Protein AF-N1VRU9-F1 (afdb_monomer)

Solvent-accessible surface area (backbone atoms only — not comparable to full-atom values): 10628 Å² total; per-residue (Å²): 112,70,68,60,57,43,64,68,31,94,62,59,38,79,31,54,48,95,70,53,71,38,80,94,33,39,57,44,66,45,87,88,56,64,71,90,43,45,52,33,35,34,48,38,56,52,45,64,70,66,72,52,98,74,62,72,60,49,32,46,35,39,36,43,36,59,20,72,90,73,67,32,34,38,30,39,35,35,34,62,44,75,39,85,49,60,89,74,66,53,52,69,56,59,55,43,10,54,47,38,40,48,62,39,47,38,61,52,80,38,22,84,67,66,62,32,85,91,55,55,69,44,80,77,43,42,31,45,30,35,49,45,79,51,45,60,83,73,73,42,44,75,88,68,62,53,72,78,79,34,60,96,39,74,60,39,61,47,49,68,44,80,56,48,73,56,98,87,44,75,45,60,54,44,81,38,39,62,60,45,68,45,78,83,103

Foldseek 3Di:
DLVVCQCPPPQNVVFWDPWFDDPNFTEAAPPPDDPSQKIKGQVQVSQVVVPDPDGQAAAGIWMWGQDPVVRAIEIATEHEDAAQAQVPCPLCSLVSRVVCCAVPVQCPVPVVRNVPPVHHYYYPADEYEYCNPPVVVVVDFQVNDDPVVCPPHVVVVNQPDFFDDDPRDTHTYYYHYGHHYDHGD

Sequence (185 aa):
MLLNKISTHPILSKHIVSHCEENQIQVEVDKNFPRDKYLILKVDSYYNSLHLALTPPSPDCLYIIYCEKGNYFSLYCYELKNIKDKQYLKIENIYGKFKTLIDDFLKTAFSSIFLDKNEDIRISTIAFVSDPYELAKMGVNNTTLTNTHTKGTLIETLLLKKPLNFRGTYISLEYKLPDPVISPC

Radius of gyration: 16.19 Å; Cα contacts (8 Å, |Δi|>4): 330; chains: 1; bounding box: 42×33×44 Å

Secondary structure (DSSP, 8-state):
-HHHHHHH-TTGGGGEES-EEETTEEEEE-TTS-GGGEEEEEHHHHHHHT--SSPPP--SEEEEEEEGGGTEEEEEEEEE---SSGGG--HHHHHHHHHIIIIIIIIIITHHHHT-TTS-EEEEEEEEE--TT-GGGGT--TTT--HHHHTTSHHHHHHTSPPEEETTEEE--EEE-SS-EE---

Mean predicted aligned error: 3.28 Å

Organism: NCBI:txid1257025

pLDDT: mean 94.57, std 4.47, range [71.88, 98.56]

Nearest PDB structures (foldseek):
  8vx9-assembly1_A  TM=3.587E-01  e=5.802E-02  Escherichia coli
  5ms7-assembly1_A-2  TM=5.114E-01  e=7.195E-01  Legionella pneumophila subsp. pneumophila ATCC 33215
  8a4c-assembly2_C  TM=4.950E-01  e=1.531E+00  Homo sapiens
  6q99-assembly1_A  TM=2.696E-01  e=1.118E+00  Orthohantavirus andesense
  6vs4-assembly1_A  TM=2.904E-01  e=3.697E+00  Encephalitozoon cuniculi GB-M1

Structure (mmCIF, N/CA/C/O backbone):
data_AF-N1VRU9-F1
#
_entry.id   AF-N1VRU9-F1
#
loop_
_atom_site.group_PDB
_atom_site.id
_atom_site.type_symbol
_atom_site.label_atom_id
_atom_site.label_alt_id
_atom_site.label_comp_id
_atom_site.label_asym_id
_atom_site.label_entity_id
_atom_site.label_seq_id
_atom_site.pdbx_PDB_ins_code
_atom_site.Cartn_x
_atom_site.Cartn_y
_atom_site.Cartn_z
_atom_site.occupancy
_atom_site.B_iso_or_equiv
_atom_site.auth_seq_id
_atom_site.auth_comp_id
_atom_site.auth_asym_id
_atom_site.auth_atom_id
_atom_site.pdbx_PDB_model_num
ATOM 1 N N . MET A 1 1 ? -9.011 -3.635 19.559 1.00 84.75 1 MET A N 1
ATOM 2 C CA . MET A 1 1 ? -8.024 -4.277 18.679 1.00 84.75 1 MET A CA 1
ATOM 3 C C . MET A 1 1 ? -8.469 -4.101 17.241 1.00 84.75 1 MET A C 1
ATOM 5 O O . MET A 1 1 ? -9.546 -4.577 16.878 1.00 84.75 1 MET A O 1
ATOM 9 N N . LEU A 1 2 ? -7.666 -3.381 16.458 1.00 95.19 2 LEU A N 1
ATOM 10 C CA . LEU A 1 2 ? -7.980 -2.934 15.099 1.00 95.19 2 LEU A CA 1
ATOM 11 C C . LEU A 1 2 ? -8.522 -4.033 14.174 1.00 95.19 2 LEU A C 1
ATOM 13 O O . LEU A 1 2 ? -9.544 -3.825 13.527 1.00 95.19 2 LEU A O 1
ATOM 17 N N . LEU A 1 3 ? -7.894 -5.214 14.147 1.00 97.00 3 LEU A N 1
ATOM 18 C CA . LEU A 1 3 ? -8.330 -6.308 13.269 1.00 97.00 3 LEU A CA 1
ATOM 19 C C . LEU A 1 3 ? -9.785 -6.715 13.540 1.00 97.00 3 LEU A C 1
ATOM 21 O O . LEU A 1 3 ? -10.564 -6.854 12.607 1.00 97.00 3 LEU A O 1
ATOM 25 N N . ASN A 1 4 ? -10.197 -6.801 14.810 1.00 96.19 4 ASN A N 1
ATOM 26 C CA . ASN A 1 4 ? -11.585 -7.117 15.157 1.00 96.19 4 ASN A CA 1
ATOM 27 C C . ASN A 1 4 ? -12.560 -6.002 14.743 1.00 96.19 4 ASN A C 1
ATOM 29 O O . ASN A 1 4 ? -13.668 -6.288 14.291 1.00 96.19 4 ASN A O 1
ATOM 33 N N . LYS A 1 5 ? -12.142 -4.732 14.856 1.00 97.06 5 LYS A N 1
ATOM 34 C CA . LYS A 1 5 ? -12.944 -3.592 14.383 1.00 97.06 5 LYS A CA 1
ATOM 35 C C . LYS A 1 5 ? -13.195 -3.700 12.882 1.00 97.06 5 LYS A C 1
ATOM 37 O O . LYS A 1 5 ? -14.322 -3.503 12.457 1.00 97.06 5 LYS A O 1
ATOM 42 N N . ILE A 1 6 ? -12.178 -4.064 12.099 1.00 97.81 6 ILE A N 1
ATOM 43 C CA . ILE A 1 6 ? -12.292 -4.238 10.644 1.00 97.81 6 ILE A CA 1
ATOM 44 C C . ILE A 1 6 ? -13.158 -5.463 10.307 1.00 97.81 6 ILE A C 1
ATOM 46 O O . ILE A 1 6 ? -14.104 -5.339 9.530 1.00 97.81 6 ILE A O 1
ATOM 50 N N . SER A 1 7 ? -12.894 -6.617 10.929 1.00 97.50 7 SER A N 1
ATOM 51 C CA . SER A 1 7 ? -13.611 -7.875 10.665 1.00 97.50 7 SER A CA 1
ATOM 52 C C . SER A 1 7 ? -15.099 -7.828 10.997 1.00 97.50 7 SER A C 1
ATOM 54 O O . SER A 1 7 ? -15.884 -8.527 10.365 1.00 97.50 7 SER A O 1
ATOM 56 N N . THR A 1 8 ? -15.502 -7.012 11.971 1.00 97.31 8 THR A N 1
ATOM 57 C CA . THR A 1 8 ? -16.913 -6.858 12.363 1.00 97.31 8 THR A CA 1
ATOM 58 C C . THR A 1 8 ? -17.576 -5.621 11.753 1.00 97.31 8 THR A C 1
ATOM 60 O O . THR A 1 8 ? -18.779 -5.423 11.916 1.00 97.31 8 THR A O 1
ATOM 63 N N . HIS A 1 9 ? -16.828 -4.787 11.020 1.00 98.06 9 HIS A N 1
ATOM 64 C CA . HIS A 1 9 ? -17.381 -3.579 10.418 1.00 98.06 9 HIS A CA 1
ATOM 65 C C . HIS A 1 9 ? -18.353 -3.926 9.272 1.00 98.06 9 HIS A C 1
ATOM 67 O O . HIS A 1 9 ? -17.958 -4.651 8.354 1.00 98.06 9 HIS A O 1
ATOM 73 N N . PRO A 1 10 ? -19.574 -3.353 9.219 1.00 97.38 10 PRO A N 1
ATOM 74 C CA . PRO A 1 10 ? -20.594 -3.713 8.220 1.00 97.38 10 PRO A CA 1
ATOM 75 C C . PRO A 1 10 ? -20.189 -3.517 6.750 1.00 97.38 10 PRO A C 1
ATOM 77 O O . PRO A 1 10 ? -20.767 -4.135 5.855 1.00 97.38 10 PRO A O 1
ATOM 80 N N . ILE A 1 11 ? -19.229 -2.621 6.500 1.00 97.56 11 ILE A N 1
ATOM 81 C CA . ILE A 1 11 ? -18.704 -2.308 5.161 1.00 97.56 11 ILE A CA 1
ATOM 82 C C . ILE A 1 11 ? -17.375 -3.035 4.916 1.00 97.56 11 ILE A C 1
ATOM 84 O O . ILE A 1 11 ? -17.334 -3.946 4.099 1.00 97.56 11 ILE A O 1
ATOM 88 N N . LEU A 1 12 ? -16.305 -2.684 5.647 1.00 97.81 12 LEU A N 1
ATOM 89 C CA . LEU A 1 12 ? -14.963 -3.251 5.445 1.00 97.81 12 LEU A CA 1
ATOM 90 C C . LEU A 1 12 ? -14.903 -4.782 5.456 1.00 97.81 12 LEU A C 1
ATOM 92 O O . LEU A 1 12 ? -14.154 -5.339 4.660 1.00 97.81 12 LEU A O 1
ATOM 96 N N . SER A 1 13 ? -15.699 -5.461 6.291 1.00 97.75 13 SER A N 1
ATOM 97 C CA . SER A 1 13 ? -15.707 -6.932 6.355 1.00 97.75 13 SER A CA 1
ATOM 98 C C . SER A 1 13 ? -16.009 -7.602 5.011 1.00 97.75 13 SER A C 1
ATOM 100 O O . SER A 1 13 ? -15.496 -8.683 4.736 1.00 97.75 13 SER A O 1
ATOM 102 N N . LYS A 1 14 ? -16.774 -6.935 4.136 1.00 98.00 14 LYS A N 1
ATOM 103 C CA . LYS A 1 14 ? -17.134 -7.422 2.795 1.00 98.00 14 LYS A CA 1
ATOM 104 C C . LYS A 1 14 ? -15.987 -7.348 1.788 1.00 98.00 14 LYS A C 1
ATOM 106 O O . LYS A 1 14 ? -16.075 -7.962 0.731 1.00 98.00 14 LYS A O 1
ATOM 111 N N . HIS A 1 15 ? -14.937 -6.594 2.102 1.00 97.81 15 HIS A N 1
ATOM 112 C CA . HIS A 1 15 ? -13.780 -6.377 1.232 1.00 97.81 15 HIS A CA 1
ATOM 113 C C . HIS A 1 15 ? -12.513 -7.055 1.772 1.00 97.81 15 HIS A C 1
ATOM 115 O O . HIS A 1 15 ? -11.420 -6.810 1.259 1.00 97.81 15 HIS A O 1
ATOM 121 N N . ILE A 1 16 ? -12.648 -7.895 2.807 1.00 98.00 16 ILE A N 1
ATOM 122 C CA . ILE A 1 16 ? -11.555 -8.718 3.325 1.00 98.00 16 ILE A CA 1
ATOM 123 C C . ILE A 1 16 ? -11.319 -9.894 2.378 1.00 98.00 16 ILE A C 1
ATOM 125 O O . ILE A 1 16 ? -12.251 -10.611 2.021 1.00 98.00 16 ILE A O 1
ATOM 129 N N . VAL A 1 17 ? -10.057 -10.125 2.024 1.00 96.94 17 VAL A N 1
ATOM 130 C CA . VAL A 1 17 ? -9.635 -11.226 1.151 1.00 96.94 17 VAL A CA 1
ATOM 131 C C . VAL A 1 17 ? -8.545 -12.084 1.798 1.00 96.94 17 VAL A C 1
ATOM 133 O O . VAL A 1 17 ? -7.861 -11.676 2.741 1.00 96.94 17 VAL A O 1
ATOM 136 N N . SER A 1 18 ? -8.388 -13.315 1.307 1.00 93.88 18 SER A N 1
ATOM 137 C CA . SER A 1 18 ? -7.325 -14.232 1.743 1.00 93.88 18 SER A CA 1
ATOM 138 C C . SER A 1 18 ? -5.965 -13.919 1.123 1.00 93.88 18 SER A C 1
ATOM 140 O O . SER A 1 18 ? -4.948 -14.174 1.757 1.00 93.88 18 SER A O 1
ATOM 142 N N . HIS A 1 19 ? -5.965 -13.382 -0.095 1.00 92.75 19 HIS A N 1
ATOM 143 C CA . HIS A 1 19 ? -4.800 -12.968 -0.872 1.00 92.75 19 HIS A CA 1
ATOM 144 C C . HIS A 1 19 ? -5.206 -11.778 -1.749 1.00 92.75 19 HIS A C 1
ATOM 146 O O . HIS A 1 19 ? -6.388 -11.619 -2.057 1.00 92.75 19 HIS A O 1
ATOM 152 N N . CYS A 1 20 ? -4.239 -10.949 -2.137 1.00 92.62 20 CYS A N 1
ATOM 153 C CA . CYS A 1 20 ? -4.455 -9.882 -3.105 1.00 92.62 20 CYS A CA 1
ATOM 154 C C . CYS A 1 20 ? -3.581 -10.143 -4.330 1.00 92.62 20 CYS A C 1
ATOM 156 O O . CYS A 1 20 ? -2.353 -10.082 -4.252 1.00 92.62 20 CYS A O 1
ATOM 158 N N . GLU A 1 21 ? -4.244 -10.472 -5.432 1.00 92.81 21 GLU A N 1
ATOM 159 C CA . GLU A 1 21 ? -3.645 -10.723 -6.735 1.00 92.81 21 GLU A CA 1
ATOM 160 C C . GLU A 1 21 ? -4.357 -9.846 -7.764 1.00 92.81 21 GLU A C 1
ATOM 162 O O . GLU A 1 21 ? -5.579 -9.671 -7.708 1.00 92.81 21 GLU A O 1
ATOM 167 N N . GLU A 1 22 ? -3.588 -9.293 -8.693 1.00 88.00 22 GLU A N 1
ATOM 168 C CA . GLU A 1 22 ? -4.095 -8.523 -9.818 1.00 88.00 22 GLU A CA 1
ATOM 169 C C . GLU A 1 22 ? -3.214 -8.795 -11.042 1.00 88.00 22 GLU A C 1
ATOM 171 O O . GLU A 1 22 ? -1.995 -8.626 -11.005 1.00 88.00 22 GLU A O 1
ATOM 176 N N . ASN A 1 23 ? -3.827 -9.223 -12.148 1.00 82.50 23 ASN A N 1
ATOM 177 C CA . ASN A 1 23 ? -3.135 -9.518 -13.408 1.00 82.50 23 ASN A CA 1
ATOM 178 C C . ASN A 1 23 ? -1.872 -10.405 -13.262 1.00 82.50 23 ASN A C 1
ATOM 180 O O . ASN A 1 23 ? -0.857 -10.114 -13.899 1.00 82.50 23 ASN A O 1
ATOM 184 N N . GLN A 1 24 ? -1.936 -11.491 -12.476 1.00 87.50 24 GLN A N 1
ATOM 185 C CA . GLN A 1 24 ? -0.827 -12.432 -12.202 1.00 87.50 24 GLN A CA 1
ATOM 186 C C . GLN A 1 24 ? 0.326 -11.864 -11.361 1.00 87.50 24 GLN A C 1
ATOM 188 O O . GLN A 1 24 ? 1.393 -12.467 -11.306 1.00 87.50 24 GLN A O 1
ATOM 193 N N . ILE A 1 25 ? 0.141 -10.701 -10.738 1.00 92.00 25 ILE A N 1
ATOM 194 C CA . ILE A 1 25 ? 1.053 -10.179 -9.720 1.00 92.00 25 ILE A CA 1
ATOM 195 C C . ILE A 1 25 ? 0.362 -10.346 -8.377 1.00 92.00 25 ILE A C 1
ATOM 197 O O . ILE A 1 25 ? -0.774 -9.899 -8.213 1.00 92.00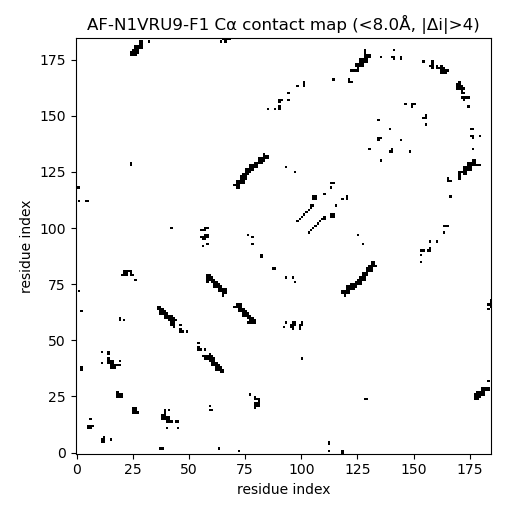 25 ILE A O 1
ATOM 201 N N . GLN A 1 26 ? 1.055 -10.940 -7.414 1.00 93.75 26 GLN A N 1
ATOM 202 C CA . GLN A 1 26 ? 0.551 -11.111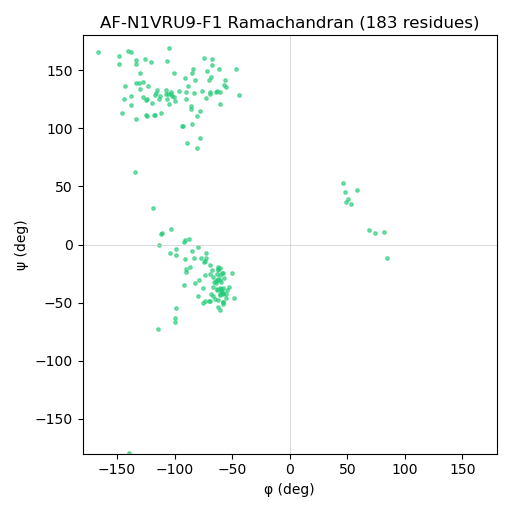 -6.058 1.00 93.75 26 GLN A CA 1
ATOM 203 C C . GLN A 1 26 ? 1.468 -10.413 -5.053 1.00 93.75 26 GLN A C 1
ATOM 205 O O . GLN A 1 26 ? 2.642 -10.182 -5.311 1.00 93.75 26 GLN A O 1
ATOM 210 N N . VAL A 1 27 ? 0.941 -10.066 -3.881 1.00 94.19 27 VAL A N 1
ATOM 211 C CA . VAL A 1 27 ? 1.772 -9.752 -2.710 1.00 94.19 27 VAL A CA 1
ATOM 212 C C . VAL A 1 27 ? 1.545 -10.825 -1.658 1.00 94.19 27 VAL A C 1
ATOM 214 O O . VAL A 1 27 ? 0.408 -11.088 -1.251 1.00 94.19 27 VAL A O 1
ATOM 217 N N . GLU A 1 28 ? 2.623 -11.453 -1.206 1.00 93.38 28 GLU A N 1
ATOM 218 C CA . GLU A 1 28 ? 2.564 -12.489 -0.177 1.00 93.38 28 GLU A CA 1
ATOM 219 C C . GLU A 1 28 ? 2.962 -11.929 1.186 1.00 93.38 28 GLU A C 1
ATOM 221 O O . GLU A 1 28 ? 3.811 -11.049 1.297 1.00 93.38 28 GLU A O 1
ATOM 226 N N . VAL A 1 29 ? 2.360 -12.461 2.245 1.00 94.88 29 VAL A N 1
ATOM 227 C CA . VAL A 1 29 ? 2.903 -12.337 3.602 1.00 94.88 29 VAL A CA 1
ATOM 228 C C . VAL A 1 29 ? 3.802 -13.547 3.837 1.00 94.88 29 VAL A C 1
ATOM 230 O O . VAL A 1 29 ? 3.469 -14.635 3.365 1.00 94.88 29 VAL A O 1
ATOM 233 N N . ASP A 1 30 ? 4.922 -13.371 4.547 1.00 93.88 30 ASP A N 1
ATOM 234 C CA . ASP A 1 30 ? 5.805 -14.480 4.930 1.00 93.88 30 ASP A CA 1
ATOM 235 C C . ASP A 1 30 ? 4.993 -15.683 5.440 1.00 93.88 30 ASP A C 1
ATOM 237 O O . ASP A 1 30 ? 4.129 -15.551 6.310 1.00 93.88 30 ASP A O 1
ATOM 241 N N . LYS A 1 31 ? 5.270 -16.868 4.885 1.00 91.12 31 LYS A N 1
ATOM 242 C CA . LYS A 1 31 ? 4.506 -18.100 5.142 1.00 91.12 31 LYS A CA 1
ATOM 243 C C . LYS A 1 31 ? 4.553 -18.542 6.603 1.00 91.12 31 LYS A C 1
ATOM 245 O O . LYS A 1 31 ? 3.674 -19.278 7.039 1.00 91.12 31 LYS A O 1
ATOM 250 N N . ASN A 1 32 ? 5.564 -18.105 7.350 1.00 91.69 32 ASN A N 1
ATOM 251 C CA . ASN A 1 32 ? 5.705 -18.404 8.770 1.00 91.69 32 ASN A CA 1
ATOM 252 C C . ASN A 1 32 ? 4.917 -17.430 9.658 1.00 91.69 32 ASN A C 1
ATOM 254 O O . ASN A 1 32 ? 4.872 -17.619 10.874 1.00 91.69 32 ASN A O 1
ATOM 258 N N . PHE A 1 33 ? 4.306 -16.387 9.087 1.00 92.50 33 PHE A N 1
ATOM 259 C CA . PHE A 1 33 ? 3.562 -15.401 9.857 1.00 92.50 33 PHE A CA 1
ATOM 260 C C . PHE A 1 33 ? 2.122 -15.867 10.148 1.00 92.50 33 PHE A C 1
ATOM 262 O O . PHE A 1 33 ? 1.407 -16.269 9.222 1.00 92.50 33 PHE A O 1
ATOM 269 N N . PRO A 1 34 ? 1.645 -15.798 11.407 1.00 93.31 34 PRO A N 1
ATOM 270 C CA . PRO A 1 34 ? 0.326 -16.315 11.766 1.00 93.31 34 PRO A CA 1
ATOM 271 C C . PRO A 1 34 ? -0.826 -15.590 11.051 1.00 93.31 34 PRO A C 1
ATOM 273 O O . PRO A 1 34 ? -0.901 -14.359 11.028 1.00 93.31 34 PRO A O 1
ATOM 276 N N . ARG A 1 35 ? -1.769 -16.354 10.480 1.00 92.81 35 ARG A N 1
ATOM 277 C CA . ARG A 1 35 ? -2.873 -15.808 9.664 1.00 92.81 35 ARG A CA 1
ATOM 278 C C . ARG A 1 35 ? -3.825 -14.903 10.445 1.00 92.81 35 ARG A C 1
ATOM 280 O O . ARG A 1 35 ? -4.384 -13.978 9.861 1.00 92.81 35 ARG A O 1
ATOM 287 N N . ASP A 1 36 ? -4.011 -15.159 11.733 1.00 93.81 36 ASP A N 1
ATOM 288 C CA . ASP A 1 36 ? -4.861 -14.388 12.647 1.00 93.81 36 ASP A CA 1
ATOM 289 C C . ASP A 1 36 ? -4.264 -13.020 13.022 1.00 93.81 36 ASP A C 1
ATOM 291 O O . ASP A 1 36 ? -4.962 -12.161 13.562 1.00 93.81 36 ASP A O 1
ATOM 295 N N . LYS A 1 37 ? -2.985 -12.790 12.698 1.00 95.75 37 LYS A N 1
ATOM 296 C CA . LYS A 1 37 ? -2.261 -11.545 12.988 1.00 95.75 37 LYS A CA 1
ATOM 297 C C . LYS A 1 37 ? -2.337 -10.525 11.861 1.00 95.75 37 LYS A C 1
ATOM 299 O O . LYS A 1 37 ? -1.752 -9.450 11.981 1.00 95.75 37 LYS A O 1
ATOM 304 N N . TYR A 1 38 ? -3.060 -10.817 10.782 1.00 97.38 38 TYR A N 1
ATOM 305 C CA . TYR A 1 38 ? -3.251 -9.851 9.710 1.00 97.38 38 TYR A CA 1
ATOM 306 C C . TYR A 1 38 ? -4.593 -9.968 8.996 1.00 97.38 38 TYR A C 1
ATOM 308 O O . TYR A 1 38 ? -5.281 -10.985 9.035 1.00 97.38 38 TYR A O 1
ATOM 316 N N . LEU A 1 39 ? -4.957 -8.904 8.291 1.00 97.81 39 LEU A N 1
ATOM 317 C CA . LEU A 1 39 ? -6.070 -8.861 7.350 1.00 97.81 39 LEU A CA 1
ATOM 318 C C . LEU A 1 39 ? -5.606 -8.192 6.059 1.00 97.81 39 LEU A C 1
ATOM 320 O O . LEU A 1 39 ? -4.665 -7.400 6.065 1.00 97.81 39 LEU A O 1
ATOM 324 N N . ILE A 1 40 ? -6.285 -8.507 4.962 1.00 98.06 40 ILE A N 1
ATOM 325 C CA . ILE A 1 40 ? -6.041 -7.905 3.654 1.00 98.06 40 ILE A CA 1
ATOM 326 C C . ILE A 1 40 ? -7.365 -7.323 3.184 1.00 98.06 40 ILE A C 1
ATOM 328 O O . ILE A 1 40 ? -8.359 -8.045 3.148 1.00 98.06 40 ILE A O 1
ATOM 332 N N . LEU A 1 41 ? -7.384 -6.038 2.847 1.00 98.19 41 LEU A N 1
ATOM 333 C CA . LEU A 1 41 ? -8.530 -5.351 2.261 1.00 98.19 41 LEU A CA 1
ATOM 334 C C . LEU A 1 41 ? -8.261 -5.052 0.785 1.00 98.19 41 LEU A C 1
ATOM 336 O O . LEU A 1 41 ? -7.205 -4.503 0.462 1.00 98.19 41 LEU A O 1
ATOM 340 N N . LYS A 1 42 ? -9.232 -5.350 -0.088 1.00 97.12 42 LYS A N 1
ATOM 341 C CA . LYS A 1 42 ? -9.260 -4.822 -1.461 1.00 97.12 42 LYS A CA 1
ATOM 342 C C . LYS A 1 42 ? -9.910 -3.438 -1.467 1.00 97.12 42 LYS A C 1
ATOM 344 O O . LYS A 1 42 ? -11.124 -3.311 -1.299 1.00 97.12 42 LYS A O 1
ATOM 349 N N . VAL A 1 43 ? -9.102 -2.387 -1.584 1.00 97.12 43 VAL A N 1
ATOM 350 C CA . VAL A 1 43 ? -9.580 -0.995 -1.455 1.00 97.12 43 VAL A CA 1
ATOM 351 C C . VAL A 1 43 ? -10.333 -0.559 -2.713 1.00 97.12 43 VAL A C 1
ATOM 353 O O . VAL A 1 43 ? -11.364 0.106 -2.623 1.00 97.12 43 VAL A O 1
ATOM 356 N N . ASP A 1 44 ? -9.871 -0.999 -3.879 1.00 95.19 44 ASP A N 1
ATOM 357 C CA . ASP A 1 44 ? -10.579 -0.898 -5.158 1.00 95.19 44 ASP A CA 1
ATOM 358 C C . ASP A 1 44 ? -11.980 -1.524 -5.109 1.00 95.19 44 ASP A C 1
ATOM 360 O O . ASP A 1 44 ? -12.946 -0.915 -5.568 1.00 95.19 44 ASP A O 1
AT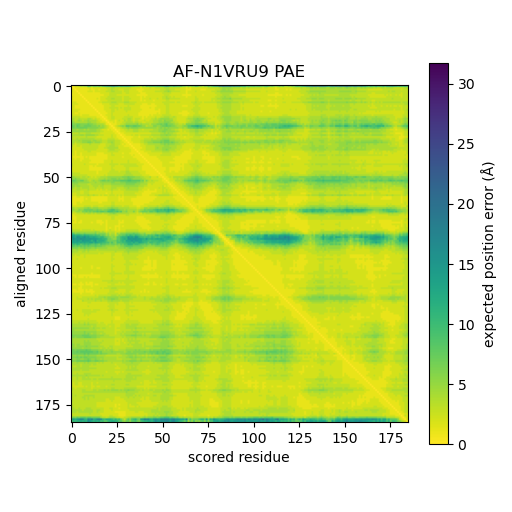OM 364 N N . SER A 1 45 ? -12.130 -2.693 -4.482 1.00 96.19 45 SER A N 1
ATOM 365 C CA . SER A 1 45 ? -13.421 -3.360 -4.297 1.00 96.19 45 SER A CA 1
ATOM 366 C C . SER A 1 45 ? -14.402 -2.490 -3.510 1.00 96.19 45 SER A C 1
ATOM 368 O O . SER A 1 45 ? -15.579 -2.418 -3.872 1.00 96.19 45 SER A O 1
ATOM 370 N N . TYR A 1 46 ? -13.926 -1.783 -2.479 1.00 97.44 46 TYR A N 1
ATOM 371 C CA . TYR A 1 46 ? -14.751 -0.836 -1.731 1.00 97.44 46 TYR A CA 1
ATOM 372 C C . TYR A 1 46 ? -15.274 0.281 -2.632 1.00 97.44 46 TYR A C 1
ATOM 374 O O . TYR A 1 46 ? -16.490 0.432 -2.749 1.00 97.44 46 TYR A O 1
ATOM 382 N N . TYR A 1 47 ? -14.400 1.017 -3.320 1.00 97.19 47 TYR A N 1
ATOM 383 C CA . TYR A 1 47 ? -14.842 2.126 -4.170 1.00 97.19 47 TYR A CA 1
ATOM 384 C C . TYR A 1 47 ? -15.728 1.660 -5.330 1.00 97.19 47 TYR A C 1
ATOM 386 O O . TYR A 1 47 ? -16.731 2.307 -5.632 1.00 97.19 47 TYR A O 1
ATOM 394 N N . ASN A 1 48 ? -15.425 0.507 -5.929 1.00 95.19 48 ASN A N 1
ATOM 395 C CA . ASN A 1 48 ? -16.245 -0.086 -6.984 1.00 95.19 48 ASN A CA 1
ATOM 396 C C . ASN A 1 48 ? -17.651 -0.471 -6.492 1.00 95.19 48 ASN A C 1
ATOM 398 O O . ASN A 1 48 ? -18.611 -0.387 -7.257 1.00 95.19 48 ASN A O 1
ATOM 402 N N . SER A 1 49 ? -17.803 -0.838 -5.215 1.00 96.12 49 SER A N 1
ATOM 403 C CA . SER A 1 49 ? -19.109 -1.168 -4.624 1.00 96.12 49 SER A CA 1
ATOM 404 C C . SER A 1 49 ? -20.010 0.043 -4.361 1.00 96.12 49 SER A C 1
ATOM 406 O O . SER A 1 49 ? -21.205 -0.122 -4.128 1.00 96.12 49 SER A O 1
ATOM 408 N N . LEU A 1 50 ? -19.466 1.264 -4.409 1.00 95.06 50 LEU A N 1
ATOM 409 C CA . LEU A 1 50 ? -20.234 2.488 -4.162 1.00 95.06 50 LEU A CA 1
ATOM 410 C C . LEU A 1 50 ? -21.107 2.903 -5.356 1.00 95.06 50 LEU A C 1
ATOM 412 O O . LEU A 1 50 ? -21.937 3.797 -5.206 1.00 95.06 50 LEU A O 1
ATOM 416 N N . HIS A 1 51 ? -20.919 2.285 -6.530 1.00 91.81 51 HIS A N 1
ATOM 417 C CA . HIS A 1 51 ? -21.665 2.581 -7.762 1.00 91.81 51 HIS A CA 1
ATOM 418 C C . HIS A 1 51 ? -21.702 4.082 -8.114 1.00 91.81 51 HIS A C 1
ATOM 420 O O . HIS A 1 51 ? -22.719 4.617 -8.556 1.00 91.81 51 HIS A O 1
ATOM 426 N N . LEU A 1 52 ? -20.580 4.774 -7.903 1.00 93.00 52 LEU A N 1
ATOM 427 C CA . LEU A 1 52 ? -20.443 6.196 -8.206 1.00 93.00 52 LEU A CA 1
ATOM 428 C C . LEU A 1 52 ? -20.376 6.425 -9.720 1.00 93.00 52 LEU A C 1
ATOM 430 O O . LEU A 1 52 ? -19.822 5.613 -10.457 1.00 93.00 52 LEU A O 1
ATOM 434 N N . ALA A 1 53 ? -20.871 7.578 -10.179 1.00 92.38 53 ALA A N 1
ATOM 435 C CA . ALA A 1 53 ? -20.744 7.982 -11.584 1.00 92.38 53 ALA A CA 1
ATOM 436 C C . ALA A 1 53 ? -19.272 8.099 -12.028 1.00 92.38 53 ALA A C 1
ATOM 438 O O . ALA A 1 53 ? -18.943 7.833 -13.181 1.00 92.38 53 ALA A O 1
ATOM 439 N N . LEU A 1 54 ? -18.392 8.482 -11.098 1.00 92.38 54 LEU A N 1
ATOM 440 C CA . LEU A 1 54 ? -16.945 8.477 -11.270 1.00 92.38 54 LEU A CA 1
ATOM 441 C C . LEU A 1 54 ? -16.304 7.846 -10.032 1.00 92.38 54 LEU A C 1
ATOM 443 O O . LEU A 1 54 ? -16.286 8.454 -8.962 1.00 92.38 54 LEU A O 1
ATOM 447 N N . THR A 1 55 ? -15.784 6.631 -10.180 1.00 93.31 55 THR A N 1
ATOM 448 C CA . THR A 1 55 ? -15.113 5.915 -9.092 1.00 93.31 55 THR A CA 1
ATOM 449 C C . THR A 1 55 ? -13.742 6.538 -8.804 1.00 93.31 55 THR A C 1
ATOM 451 O O . THR A 1 55 ? -12.929 6.655 -9.728 1.00 93.31 55 THR A O 1
ATOM 454 N N . PRO A 1 56 ? -13.449 6.928 -7.547 1.00 93.75 56 PRO A N 1
ATOM 455 C CA . PRO A 1 56 ? -12.124 7.395 -7.164 1.00 93.75 56 PRO A CA 1
ATOM 456 C C . PRO A 1 56 ? -11.051 6.343 -7.479 1.00 93.75 56 PRO A C 1
ATOM 458 O O . PRO A 1 56 ? -11.257 5.159 -7.209 1.00 93.75 56 PRO A O 1
ATOM 461 N N . PRO A 1 57 ? -9.891 6.739 -8.032 1.00 94.31 57 PRO A N 1
ATOM 462 C CA . PRO A 1 57 ? -8.804 5.800 -8.256 1.00 94.31 57 PRO A CA 1
ATOM 463 C C . PRO A 1 57 ? -8.229 5.382 -6.902 1.00 94.31 57 PRO A C 1
ATOM 465 O O . PRO A 1 57 ? -7.866 6.243 -6.104 1.00 94.31 57 PRO A O 1
ATOM 468 N N . SER A 1 58 ? -8.092 4.083 -6.655 1.00 95.75 58 SER A N 1
ATOM 469 C CA . SER A 1 58 ? -7.513 3.552 -5.419 1.00 95.75 58 SER A CA 1
ATOM 470 C C . SER A 1 58 ? -6.487 2.448 -5.687 1.00 95.75 58 SER A C 1
ATOM 472 O O . SER A 1 58 ? -6.519 1.852 -6.767 1.00 95.75 58 SER A O 1
ATOM 474 N N . PRO A 1 59 ? -5.580 2.180 -4.728 1.00 96.50 59 PRO A N 1
ATOM 475 C CA . PRO A 1 59 ? -4.683 1.036 -4.786 1.00 96.50 59 PRO A CA 1
ATOM 476 C C . PRO A 1 59 ? -5.480 -0.257 -4.633 1.00 96.50 59 PRO A C 1
ATOM 478 O O . PRO A 1 59 ? -6.590 -0.242 -4.0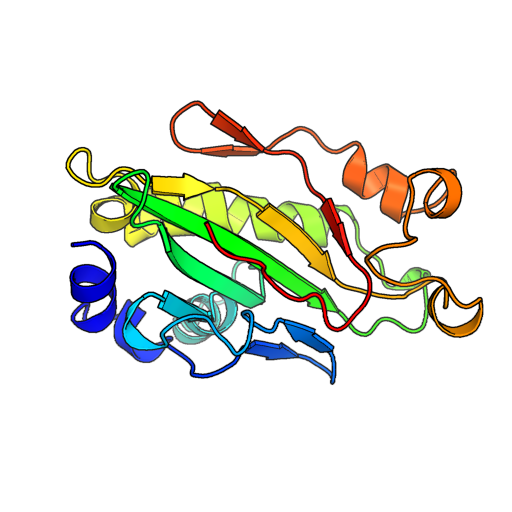94 1.00 96.50 59 PRO A O 1
ATOM 481 N N . ASP A 1 60 ? -4.904 -1.368 -5.067 1.00 96.38 60 ASP A N 1
ATOM 482 C CA . ASP A 1 60 ? -5.583 -2.661 -5.017 1.00 96.38 60 ASP A CA 1
ATOM 483 C C . ASP A 1 60 ? -5.643 -3.192 -3.583 1.00 96.38 60 ASP A C 1
ATOM 485 O O . ASP A 1 60 ? -6.710 -3.558 -3.094 1.00 96.38 60 ASP A O 1
ATOM 489 N N . CYS A 1 61 ? -4.514 -3.180 -2.869 1.00 95.81 61 CYS A N 1
ATOM 490 C CA . CYS A 1 61 ? -4.370 -3.927 -1.623 1.00 95.81 61 CYS A CA 1
ATOM 491 C C . CYS A 1 61 ? -3.974 -3.042 -0.438 1.00 95.81 61 CYS A C 1
ATOM 493 O O . CYS A 1 61 ? -3.030 -2.251 -0.518 1.00 95.81 61 CYS A O 1
ATOM 495 N N . LEU A 1 62 ? -4.622 -3.265 0.705 1.00 98.44 62 LEU A N 1
ATOM 496 C CA . LEU A 1 62 ? -4.204 -2.769 2.014 1.00 98.44 62 LEU A CA 1
ATOM 497 C C . LEU A 1 62 ? -4.058 -3.946 2.983 1.00 98.44 62 LEU A C 1
ATOM 499 O O . LEU A 1 62 ? -5.045 -4.546 3.403 1.00 98.44 62 LEU A O 1
ATOM 503 N N . TYR A 1 63 ? -2.823 -4.253 3.359 1.00 98.38 63 TYR A N 1
ATOM 504 C CA . TYR A 1 63 ? -2.496 -5.236 4.385 1.00 98.38 63 TYR A CA 1
ATOM 505 C C . TYR A 1 63 ? -2.424 -4.533 5.737 1.00 98.38 63 TYR A C 1
ATOM 507 O O . TYR A 1 63 ? -1.760 -3.505 5.870 1.00 98.38 63 TYR A O 1
ATOM 515 N N . ILE A 1 64 ? -3.092 -5.100 6.737 1.00 98.25 64 ILE A N 1
ATOM 516 C CA . ILE A 1 64 ? -3.086 -4.631 8.123 1.00 98.25 64 ILE A CA 1
ATOM 517 C C . ILE A 1 64 ? -2.478 -5.736 8.970 1.00 98.25 64 ILE A C 1
ATOM 519 O O . ILE A 1 64 ? -3.088 -6.792 9.123 1.00 98.25 64 ILE A O 1
ATOM 523 N N . ILE A 1 65 ? -1.288 -5.495 9.510 1.00 97.50 65 ILE A N 1
ATOM 524 C CA . ILE A 1 65 ? -0.482 -6.482 10.232 1.00 97.50 65 ILE A CA 1
ATOM 525 C C . ILE A 1 65 ? -0.324 -6.042 11.683 1.00 97.50 65 ILE A C 1
ATOM 527 O O . ILE A 1 65 ? 0.037 -4.897 11.946 1.00 97.50 65 ILE A O 1
ATOM 531 N N . TYR A 1 66 ? -0.582 -6.942 12.629 1.00 97.12 66 TYR A N 1
ATOM 532 C CA . TYR A 1 66 ? -0.309 -6.709 14.042 1.00 97.12 66 TYR A CA 1
ATOM 533 C C . TYR A 1 66 ? 1.139 -7.066 14.388 1.00 97.12 66 TYR A C 1
ATOM 535 O O . TYR A 1 66 ? 1.540 -8.220 14.270 1.00 97.12 66 TYR A O 1
ATOM 543 N N . CYS A 1 67 ? 1.894 -6.076 14.856 1.00 94.38 67 CYS A N 1
ATOM 544 C CA . CYS A 1 67 ? 3.274 -6.209 15.304 1.00 94.38 67 CYS A CA 1
ATOM 545 C C . CYS A 1 67 ? 3.318 -6.439 16.820 1.00 94.38 67 CYS A C 1
ATOM 547 O O . CYS A 1 67 ? 3.198 -5.486 17.596 1.00 94.38 67 CYS A O 1
ATOM 549 N N . GLU A 1 68 ? 3.531 -7.678 17.266 1.00 90.31 68 GLU A N 1
ATOM 550 C CA . GLU A 1 68 ? 3.474 -8.018 18.697 1.00 90.31 68 GLU A CA 1
ATOM 551 C C . GLU A 1 68 ? 4.568 -7.324 19.515 1.00 90.31 68 GLU A C 1
ATOM 553 O O . GLU A 1 68 ? 4.283 -6.712 20.543 1.00 90.31 68 GLU A O 1
ATOM 558 N N . LYS A 1 69 ? 5.819 -7.358 19.032 1.00 87.88 69 LYS A N 1
ATOM 559 C CA . LYS A 1 69 ? 6.984 -6.834 19.770 1.00 87.88 69 LYS A CA 1
ATOM 560 C C . LYS A 1 69 ? 6.889 -5.341 20.088 1.00 87.88 69 LYS A C 1
ATOM 562 O O . LYS A 1 69 ? 7.507 -4.889 21.045 1.00 87.88 69 LYS A O 1
ATOM 567 N N . GLY A 1 70 ? 6.146 -4.580 19.286 1.00 87.12 70 GLY A N 1
ATOM 568 C CA . GLY A 1 70 ? 5.936 -3.146 19.495 1.00 87.12 70 GLY A CA 1
ATOM 569 C C . GLY A 1 70 ? 4.500 -2.765 19.846 1.00 87.12 70 GLY A C 1
ATOM 570 O O . GLY A 1 70 ? 4.240 -1.578 20.015 1.00 87.12 70 GLY A O 1
ATOM 571 N N . ASN A 1 71 ? 3.582 -3.734 19.916 1.00 93.31 71 ASN A N 1
ATOM 572 C CA . ASN A 1 71 ? 2.149 -3.531 20.115 1.00 93.31 71 ASN A CA 1
ATOM 573 C C . ASN A 1 71 ? 1.545 -2.421 19.225 1.00 93.31 71 ASN A C 1
ATOM 575 O O . ASN A 1 71 ? 0.896 -1.495 19.712 1.00 93.31 71 ASN A O 1
ATOM 579 N N . TYR A 1 72 ? 1.769 -2.508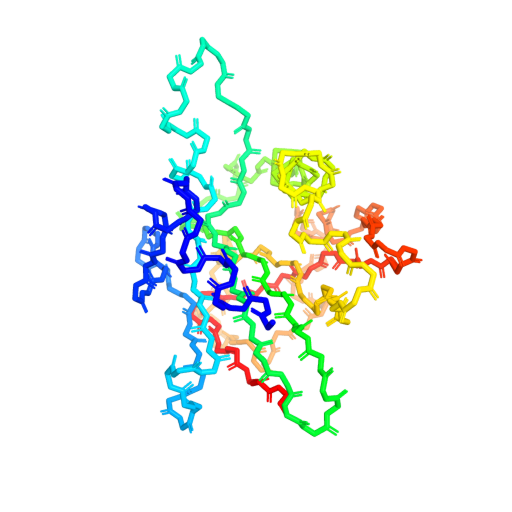 17.914 1.00 95.94 72 TYR A N 1
ATOM 580 C CA . TYR A 1 72 ? 1.215 -1.571 16.931 1.00 95.94 72 TYR A CA 1
ATOM 581 C C . TYR A 1 72 ? 0.712 -2.309 15.691 1.00 95.94 72 TYR A C 1
ATOM 583 O O . TYR A 1 72 ? 1.022 -3.479 15.477 1.00 95.94 72 TYR A O 1
ATOM 591 N N . PHE A 1 73 ? -0.064 -1.622 14.861 1.00 97.50 73 PHE A N 1
ATOM 592 C CA . PHE A 1 73 ? -0.490 -2.102 13.555 1.00 97.50 73 PHE A CA 1
ATOM 593 C C . PHE A 1 73 ? 0.319 -1.428 12.459 1.00 97.50 73 PHE A C 1
ATOM 595 O O . PHE A 1 73 ? 0.430 -0.202 12.410 1.00 97.50 73 PHE A O 1
ATOM 602 N N . SER A 1 74 ? 0.858 -2.237 11.562 1.00 97.19 74 SER A N 1
ATOM 603 C CA . SER A 1 74 ? 1.557 -1.790 10.372 1.00 97.19 74 SER A CA 1
ATOM 604 C C . SER A 1 74 ? 0.658 -1.952 9.147 1.00 97.19 74 SER A C 1
ATOM 606 O O . SER A 1 74 ? 0.034 -2.996 8.947 1.00 97.19 74 SER A O 1
ATOM 608 N N . LEU A 1 75 ? 0.571 -0.892 8.348 1.00 98.12 75 LEU A N 1
ATOM 609 C CA . LEU A 1 75 ? -0.152 -0.856 7.087 1.00 98.12 75 LEU A CA 1
ATOM 610 C C . LEU A 1 75 ? 0.836 -0.964 5.924 1.00 98.12 75 LEU A C 1
ATOM 612 O O . LEU A 1 75 ? 1.772 -0.161 5.826 1.00 98.12 75 LEU A O 1
ATOM 616 N N . TYR A 1 76 ? 0.581 -1.909 5.023 1.00 98.19 76 TYR A N 1
ATOM 617 C CA . TYR A 1 76 ? 1.296 -2.043 3.756 1.00 98.19 76 TYR A CA 1
ATOM 618 C C . TYR A 1 76 ? 0.304 -1.898 2.612 1.00 98.19 76 TYR A C 1
ATOM 620 O O . TYR A 1 76 ? -0.679 -2.634 2.527 1.00 98.19 76 TYR A O 1
ATOM 628 N N . CYS A 1 77 ? 0.551 -0.930 1.742 1.00 98.06 77 CYS A N 1
ATOM 629 C CA . CYS A 1 77 ? -0.371 -0.555 0.683 1.00 98.06 77 CYS A CA 1
ATOM 630 C C . CYS A 1 77 ? 0.288 -0.814 -0.665 1.00 98.06 77 CYS A C 1
ATOM 632 O O . CYS A 1 77 ? 1.396 -0.327 -0.905 1.00 98.06 77 CYS A O 1
ATOM 634 N N . TYR A 1 78 ? -0.404 -1.526 -1.547 1.00 97.94 78 TYR A N 1
ATOM 635 C CA . TYR A 1 78 ? 0.143 -1.925 -2.837 1.00 97.94 78 TYR A CA 1
ATOM 636 C C . TYR A 1 78 ? -0.808 -1.587 -3.978 1.00 97.94 78 TYR A C 1
ATOM 638 O O . TYR A 1 78 ? -2.004 -1.861 -3.911 1.00 97.94 78 TYR A O 1
ATOM 646 N N . GLU A 1 79 ? -0.234 -1.001 -5.023 1.00 97.44 79 GLU A N 1
ATOM 647 C CA . GLU A 1 79 ? -0.820 -0.920 -6.359 1.00 97.44 79 GLU A CA 1
ATOM 648 C C . GLU A 1 79 ? -0.083 -1.927 -7.239 1.00 97.44 79 GLU A C 1
ATOM 650 O O . GLU A 1 79 ? 1.138 -1.834 -7.392 1.00 97.44 79 GLU A O 1
ATOM 655 N N . LEU A 1 80 ? -0.816 -2.872 -7.810 1.00 95.81 80 LEU A N 1
ATOM 656 C CA . LEU A 1 80 ? -0.311 -3.977 -8.605 1.00 95.81 80 LEU A CA 1
ATOM 657 C C . LEU A 1 80 ? -0.626 -3.719 -10.072 1.00 95.81 80 LEU A C 1
ATOM 659 O O . LEU A 1 80 ? -1.772 -3.499 -10.461 1.00 95.81 80 LEU A O 1
ATOM 663 N N . LYS A 1 81 ? 0.394 -3.753 -10.930 1.00 92.12 81 LYS A N 1
ATOM 664 C CA . LYS A 1 81 ? 0.157 -3.537 -12.355 1.00 92.12 81 LYS A CA 1
ATOM 665 C C . LYS A 1 81 ? 1.083 -4.361 -13.223 1.00 92.12 81 LYS A C 1
ATOM 667 O O . LYS A 1 81 ? 2.279 -4.090 -13.315 1.00 92.12 81 LYS A O 1
ATOM 672 N N . ASN A 1 82 ? 0.511 -5.322 -13.938 1.00 87.12 82 ASN A N 1
ATOM 673 C CA . ASN A 1 82 ? 1.230 -6.088 -14.947 1.00 87.12 82 ASN A CA 1
ATOM 674 C C . ASN A 1 82 ? 1.320 -5.279 -16.246 1.00 87.12 82 ASN A C 1
ATOM 676 O O . ASN A 1 82 ? 0.483 -5.386 -17.143 1.00 87.12 82 ASN A O 1
ATOM 680 N N . ILE A 1 83 ? 2.310 -4.391 -16.308 1.00 81.94 83 ILE A N 1
ATOM 681 C CA . ILE A 1 83 ? 2.580 -3.577 -17.487 1.00 81.94 83 ILE A CA 1
ATOM 682 C C . ILE A 1 83 ? 3.733 -4.202 -18.255 1.00 81.94 83 ILE A C 1
ATOM 684 O O . ILE A 1 83 ? 4.833 -4.311 -17.730 1.00 81.94 83 ILE A O 1
ATOM 688 N N . LYS A 1 84 ? 3.492 -4.513 -19.530 1.00 71.88 84 LYS A N 1
ATOM 689 C CA . LYS A 1 84 ? 4.538 -4.933 -20.476 1.00 71.88 84 LYS A CA 1
ATOM 690 C C . LYS A 1 84 ? 5.154 -3.771 -21.258 1.00 71.88 84 LYS A C 1
ATOM 692 O O . LYS A 1 84 ? 6.172 -3.947 -21.910 1.00 71.88 84 LYS A O 1
ATOM 697 N N . ASP A 1 85 ? 4.532 -2.591 -21.212 1.00 74.25 85 ASP A N 1
ATOM 698 C CA . ASP A 1 85 ? 4.988 -1.408 -21.943 1.00 74.25 85 ASP A CA 1
ATOM 699 C C . ASP A 1 85 ? 4.899 -0.130 -21.095 1.00 74.25 85 ASP A C 1
ATOM 701 O O . ASP A 1 85 ? 3.821 0.310 -20.676 1.00 74.25 85 ASP A O 1
ATOM 705 N N . LYS A 1 86 ? 6.059 0.504 -20.897 1.00 80.12 86 LYS A N 1
ATOM 706 C CA . LYS A 1 86 ? 6.246 1.761 -20.163 1.00 80.12 86 LYS A CA 1
ATOM 707 C C . LYS A 1 86 ? 5.298 2.892 -20.580 1.00 80.12 86 LYS A C 1
ATOM 709 O O . LYS A 1 86 ? 5.027 3.757 -19.751 1.00 80.12 86 LYS A O 1
ATOM 714 N N . GLN A 1 87 ? 4.746 2.897 -21.796 1.00 80.94 87 GLN A N 1
ATOM 715 C CA . GLN A 1 87 ? 3.783 3.920 -22.226 1.00 80.94 87 GLN A CA 1
ATOM 716 C C . GLN A 1 87 ? 2.484 3.936 -21.394 1.00 80.94 87 GLN A C 1
ATOM 718 O O . GLN A 1 87 ? 1.790 4.951 -21.333 1.00 80.94 87 GLN A O 1
ATOM 723 N N . TYR A 1 88 ? 2.162 2.836 -20.703 1.00 82.38 88 TYR A N 1
ATOM 724 C CA . TYR A 1 88 ? 0.986 2.729 -19.832 1.00 82.38 88 TYR A CA 1
ATOM 725 C C . TYR A 1 88 ? 1.258 3.119 -18.366 1.00 82.38 88 TYR A C 1
ATOM 727 O O . TYR A 1 88 ? 0.354 3.036 -17.516 1.00 82.38 88 TYR A O 1
ATOM 735 N N . LEU A 1 89 ? 2.477 3.572 -18.052 1.00 89.00 89 LEU A N 1
ATOM 736 C CA . LEU A 1 89 ? 2.832 4.135 -16.749 1.00 89.00 89 LEU A CA 1
ATOM 737 C C . LEU A 1 89 ? 2.321 5.573 -16.633 1.00 89.00 89 LEU A C 1
ATOM 739 O O . LEU A 1 89 ? 2.992 6.544 -16.975 1.00 89.00 89 LEU A O 1
ATOM 743 N N . LYS A 1 90 ? 1.106 5.713 -16.103 1.00 91.75 90 LYS A N 1
ATOM 744 C CA . LYS A 1 90 ? 0.508 7.013 -15.780 1.00 91.75 90 LYS A CA 1
ATOM 745 C C . LYS A 1 90 ? 0.889 7.415 -14.355 1.00 91.75 90 LYS A C 1
ATOM 747 O O . LYS A 1 90 ? 0.151 7.121 -13.419 1.00 91.75 90 LYS A O 1
ATOM 752 N N . ILE A 1 91 ? 2.033 8.083 -14.203 1.00 92.81 91 ILE A N 1
ATOM 753 C CA . ILE A 1 91 ? 2.631 8.415 -12.896 1.00 92.81 91 ILE A CA 1
ATOM 754 C C . ILE A 1 91 ? 1.674 9.181 -11.976 1.00 92.81 91 ILE A C 1
ATOM 756 O O . ILE A 1 91 ? 1.505 8.794 -10.822 1.00 92.81 91 ILE A O 1
ATOM 760 N N . GLU A 1 92 ? 0.988 10.209 -12.486 1.00 94.25 92 GLU A N 1
ATOM 761 C CA . GLU A 1 92 ? 0.021 10.967 -11.673 1.00 94.25 92 GLU A CA 1
ATOM 762 C C . GLU A 1 92 ? -1.163 10.117 -11.213 1.00 94.25 92 GLU A C 1
ATOM 764 O O . GLU A 1 92 ? -1.682 10.328 -10.122 1.00 94.25 92 GLU A O 1
ATOM 769 N N . ASN A 1 93 ? -1.585 9.143 -12.023 1.00 94.88 93 ASN A N 1
ATOM 770 C CA . ASN A 1 93 ? -2.680 8.252 -11.655 1.00 94.88 93 ASN A CA 1
ATOM 771 C C . ASN A 1 93 ? -2.240 7.315 -10.521 1.00 94.88 93 ASN A C 1
ATOM 773 O O . ASN A 1 93 ? -2.913 7.257 -9.499 1.00 94.88 93 ASN A O 1
ATOM 777 N N . ILE A 1 94 ? -1.073 6.674 -10.658 1.00 95.88 94 ILE A N 1
ATOM 778 C CA . ILE A 1 94 ? -0.519 5.774 -9.633 1.00 95.88 94 ILE A CA 1
ATOM 779 C C . ILE A 1 94 ? -0.343 6.521 -8.306 1.00 95.88 94 ILE A C 1
ATOM 781 O O . ILE A 1 94 ? -0.830 6.077 -7.273 1.00 95.88 94 ILE A O 1
ATOM 785 N N . TYR A 1 95 ? 0.290 7.695 -8.325 1.00 97.38 95 TYR A N 1
ATOM 786 C CA . TYR A 1 95 ? 0.439 8.506 -7.116 1.00 97.38 95 TYR A CA 1
ATOM 787 C C . TYR A 1 95 ? -0.920 8.978 -6.559 1.00 97.38 95 TYR A C 1
ATOM 789 O O . TYR A 1 95 ? -1.145 8.955 -5.347 1.00 97.38 95 TYR A O 1
ATOM 797 N N . GLY A 1 96 ? -1.852 9.354 -7.441 1.00 97.62 96 GLY A N 1
ATOM 798 C CA . GLY A 1 96 ? -3.220 9.736 -7.093 1.00 97.62 96 GLY A CA 1
ATOM 799 C C . GLY A 1 96 ? -3.983 8.639 -6.349 1.00 97.62 96 GLY A C 1
ATOM 800 O O . GLY A 1 96 ? -4.675 8.947 -5.384 1.00 97.62 96 GLY A O 1
ATOM 801 N N . LYS A 1 97 ? -3.788 7.366 -6.712 1.00 98.12 97 LYS A N 1
ATOM 802 C CA . LYS A 1 97 ? -4.368 6.224 -5.993 1.00 98.12 97 LYS A CA 1
ATOM 803 C C . LYS A 1 97 ? -3.954 6.201 -4.521 1.00 98.12 97 LYS A C 1
ATOM 805 O O . LYS A 1 97 ? -4.806 6.126 -3.639 1.00 98.12 97 LYS A O 1
ATOM 810 N N . PHE A 1 98 ? -2.662 6.342 -4.224 1.00 98.31 98 PHE A N 1
ATOM 811 C CA . PHE A 1 98 ? -2.189 6.376 -2.834 1.00 98.31 98 PHE A CA 1
ATOM 812 C C . PHE A 1 98 ? -2.679 7.612 -2.071 1.00 98.31 98 PHE A C 1
ATOM 814 O O . PHE A 1 98 ? -2.954 7.520 -0.874 1.00 98.31 98 PHE A O 1
ATOM 821 N N . LYS A 1 99 ? -2.857 8.751 -2.754 1.00 98.00 99 LYS A N 1
ATOM 822 C CA . LYS A 1 99 ? -3.529 9.913 -2.158 1.00 98.00 99 LYS A CA 1
ATOM 823 C C . LYS A 1 99 ? -4.972 9.602 -1.777 1.00 98.00 99 LYS A C 1
ATOM 825 O O . LYS A 1 99 ? -5.347 9.881 -0.646 1.00 98.00 99 LYS A O 1
ATOM 830 N N . THR A 1 100 ? -5.755 8.994 -2.667 1.00 98.44 100 THR A N 1
ATOM 831 C CA . THR A 1 100 ? -7.135 8.576 -2.371 1.00 98.44 100 THR A CA 1
ATOM 832 C C . THR A 1 100 ? -7.183 7.623 -1.178 1.00 98.44 100 THR A C 1
ATOM 834 O O . THR A 1 100 ? -8.016 7.781 -0.290 1.00 98.44 100 THR A O 1
ATOM 837 N N . LEU A 1 101 ? -6.261 6.658 -1.099 1.00 98.56 101 LEU A N 1
ATOM 838 C CA . LEU A 1 101 ? -6.170 5.774 0.062 1.00 98.56 101 LEU A CA 1
ATOM 839 C C . LEU A 1 101 ? -5.959 6.566 1.360 1.00 98.56 101 LEU A C 1
ATOM 841 O O . LEU A 1 101 ? -6.670 6.366 2.339 1.00 98.56 101 LEU A O 1
ATOM 845 N N . ILE A 1 102 ? -4.975 7.460 1.396 1.00 98.19 102 ILE A N 1
ATOM 846 C CA . ILE A 1 102 ? -4.615 8.141 2.640 1.00 98.19 102 ILE A CA 1
ATOM 847 C C . ILE A 1 102 ? -5.637 9.218 3.010 1.00 98.19 102 ILE A C 1
ATOM 849 O O . ILE A 1 102 ? -6.091 9.254 4.152 1.00 98.19 102 ILE A O 1
ATOM 853 N N . ASP A 1 103 ? -5.979 10.102 2.079 1.00 98.00 103 ASP A N 1
ATOM 854 C CA . ASP A 1 103 ? -6.767 11.301 2.363 1.00 98.00 103 ASP A CA 1
ATOM 855 C C . ASP A 1 103 ? -8.273 11.019 2.413 1.00 98.00 103 ASP A C 1
ATOM 857 O O . ASP A 1 103 ? -8.976 11.617 3.229 1.00 98.00 103 ASP A O 1
ATOM 861 N N . ASP A 1 104 ? -8.761 10.068 1.613 1.00 98.06 104 ASP A N 1
ATOM 862 C CA . ASP A 1 104 ? -10.178 9.706 1.596 1.00 98.06 104 ASP A CA 1
ATOM 863 C C . ASP A 1 104 ? -10.440 8.444 2.426 1.00 98.06 104 ASP A C 1
ATOM 865 O O . ASP A 1 104 ? -11.067 8.516 3.483 1.00 98.06 104 ASP A O 1
ATOM 869 N N . PHE A 1 105 ? -9.877 7.296 2.042 1.00 98.50 105 PHE A N 1
ATOM 870 C CA . PHE A 1 105 ? -10.214 6.018 2.682 1.00 98.50 105 PHE A CA 1
ATOM 871 C C . PHE A 1 105 ? -9.842 5.985 4.177 1.00 98.50 105 PHE A C 1
ATOM 873 O O . PHE A 1 105 ? -10.692 5.719 5.028 1.00 98.50 105 PHE A O 1
ATOM 880 N N . LEU A 1 106 ? -8.582 6.279 4.520 1.00 98.44 106 LEU A N 1
ATOM 881 C CA . LEU A 1 106 ? -8.083 6.173 5.898 1.00 98.44 106 LEU A CA 1
ATOM 882 C C . LEU A 1 106 ? -8.486 7.368 6.772 1.00 98.44 106 LEU A C 1
ATOM 884 O O . LEU A 1 106 ? -8.863 7.184 7.929 1.00 98.44 106 LEU A O 1
ATOM 888 N N . LYS A 1 107 ? -8.374 8.597 6.252 1.00 98.25 107 LYS A N 1
ATOM 889 C CA . LYS A 1 107 ? -8.594 9.823 7.041 1.00 98.25 107 LYS A CA 1
ATOM 890 C C . LYS A 1 107 ? -10.028 10.334 7.040 1.00 98.25 107 LYS A C 1
ATOM 892 O O . LYS A 1 107 ? -10.363 11.082 7.956 1.00 98.25 107 LYS A O 1
ATOM 897 N N . THR A 1 108 ? -10.846 9.951 6.062 1.00 98.12 108 THR A N 1
ATOM 898 C CA . THR A 1 108 ? -12.223 10.440 5.930 1.00 98.12 108 THR A CA 1
ATOM 899 C C . THR A 1 108 ? -13.213 9.299 6.145 1.00 98.12 108 THR A C 1
ATOM 901 O O . THR A 1 108 ? -13.816 9.218 7.218 1.00 98.12 108 THR A O 1
ATOM 904 N N . ALA A 1 109 ? -13.322 8.377 5.184 1.00 97.56 109 ALA A N 1
ATOM 905 C CA . ALA A 1 109 ? -14.349 7.336 5.142 1.00 97.56 109 ALA A CA 1
ATOM 906 C C . ALA A 1 109 ? -14.307 6.390 6.353 1.00 97.56 109 ALA A C 1
ATOM 908 O O . ALA A 1 109 ? -15.342 6.086 6.944 1.00 97.56 109 ALA A O 1
ATOM 909 N N . PHE A 1 110 ? -13.108 5.968 6.764 1.00 98.12 110 PHE A N 1
ATOM 910 C CA . PHE A 1 110 ? -12.899 5.052 7.891 1.00 98.12 110 PHE A CA 1
ATOM 911 C C . PHE A 1 110 ? -12.056 5.681 9.009 1.00 98.12 110 PHE A C 1
ATOM 913 O O . PHE A 1 110 ? -11.332 4.995 9.736 1.00 98.12 110 PHE A O 1
ATOM 920 N N . SER A 1 111 ? -12.181 6.999 9.175 1.00 97.94 111 SER A N 1
ATOM 921 C CA . SER A 1 111 ? -11.464 7.783 10.189 1.00 97.94 111 SER A CA 1
ATOM 922 C C . SER A 1 111 ? -11.659 7.260 11.615 1.00 97.94 111 SER A C 1
ATOM 924 O O . SER A 1 111 ? -10.697 7.178 12.375 1.00 97.94 111 SER A O 1
ATOM 926 N N . SER A 1 112 ? -12.872 6.821 11.966 1.00 96.88 112 SER A N 1
ATOM 927 C CA . SER A 1 112 ? -13.192 6.239 13.278 1.00 96.88 112 SER A CA 1
ATOM 928 C C . SER A 1 112 ? -12.419 4.951 13.591 1.00 96.88 112 SER A C 1
ATOM 930 O O . SER A 1 112 ? -12.311 4.574 14.755 1.00 96.88 112 SER A O 1
ATOM 932 N N . ILE A 1 113 ? -11.873 4.287 12.569 1.00 97.88 113 ILE A N 1
ATOM 933 C CA . ILE A 1 113 ? -11.073 3.067 12.691 1.00 97.88 113 ILE A CA 1
ATOM 934 C C . ILE A 1 113 ? -9.582 3.407 12.635 1.00 97.88 113 ILE A C 1
ATOM 936 O O . ILE A 1 113 ? -8.833 3.049 13.542 1.00 97.88 113 ILE A O 1
ATOM 940 N N . PHE A 1 114 ? -9.138 4.106 11.587 1.00 98.06 114 PHE A N 1
ATOM 941 C CA . PHE A 1 114 ? -7.708 4.296 11.311 1.00 98.06 114 PHE A CA 1
ATOM 942 C C . PHE A 1 114 ? -7.080 5.503 12.028 1.00 98.06 114 PHE A C 1
ATOM 944 O O . PHE A 1 114 ? -5.859 5.550 12.212 1.00 98.06 114 PHE A O 1
ATOM 951 N N . LEU A 1 115 ? -7.892 6.465 12.476 1.00 97.25 115 LEU A N 1
ATOM 952 C CA . LEU A 1 115 ? -7.458 7.591 13.312 1.00 97.25 115 LEU A CA 1
ATOM 953 C C . LEU A 1 115 ? -7.848 7.415 14.786 1.00 97.25 115 LEU A C 1
ATOM 955 O O . LEU A 1 115 ? -7.742 8.364 15.566 1.00 97.25 115 LEU A O 1
ATOM 959 N N . ASP A 1 116 ? -8.266 6.210 15.186 1.00 96.00 116 ASP A N 1
ATOM 960 C CA . ASP A 1 116 ? -8.501 5.899 16.591 1.00 96.00 116 ASP A CA 1
ATOM 961 C C . ASP A 1 116 ? -7.202 6.077 17.390 1.00 96.00 116 ASP A C 1
ATOM 963 O O . ASP A 1 116 ? -6.179 5.438 17.126 1.00 96.00 116 ASP A O 1
ATOM 967 N N . LYS A 1 117 ? -7.253 6.968 18.383 1.00 94.12 117 LYS A N 1
ATOM 968 C CA . LYS A 1 117 ? -6.119 7.302 19.251 1.00 94.12 117 LYS A CA 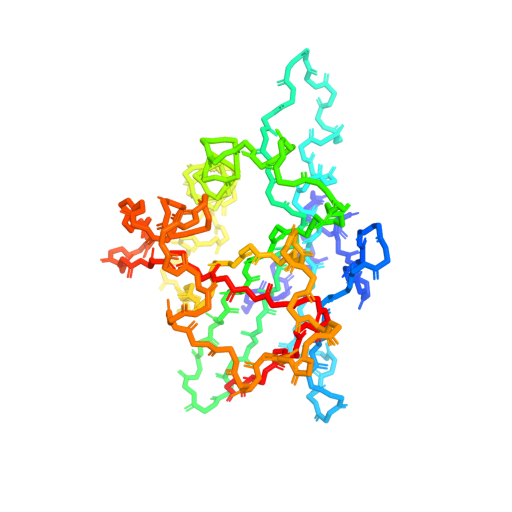1
ATOM 969 C C . LYS A 1 117 ? -5.739 6.157 20.191 1.00 94.12 117 LYS A C 1
ATOM 971 O O . LYS A 1 117 ? -4.631 6.169 20.713 1.00 94.12 117 LYS A O 1
ATOM 976 N N . ASN A 1 118 ? -6.632 5.186 20.394 1.00 94.50 118 ASN A N 1
ATOM 977 C CA . ASN A 1 118 ? -6.382 4.009 21.226 1.00 94.50 118 ASN A CA 1
ATOM 978 C C . ASN A 1 118 ? -5.626 2.899 20.485 1.00 94.50 118 ASN A C 1
ATOM 980 O O . ASN A 1 118 ? -5.199 1.934 21.111 1.00 94.50 118 ASN A O 1
ATOM 984 N N . GLU A 1 119 ? -5.489 2.999 19.162 1.00 95.69 119 GLU A N 1
ATOM 985 C CA . GLU A 1 119 ? -4.737 2.043 18.352 1.00 95.69 119 GLU A CA 1
ATOM 986 C C . GLU A 1 119 ? -3.490 2.761 17.794 1.00 95.69 119 GLU A C 1
ATOM 988 O O . GLU A 1 119 ? -3.585 3.839 17.190 1.00 95.69 119 GLU A O 1
ATOM 993 N N . ASP A 1 120 ? -2.306 2.181 17.998 1.00 96.31 120 ASP A N 1
ATOM 994 C CA . ASP A 1 120 ? -1.071 2.634 1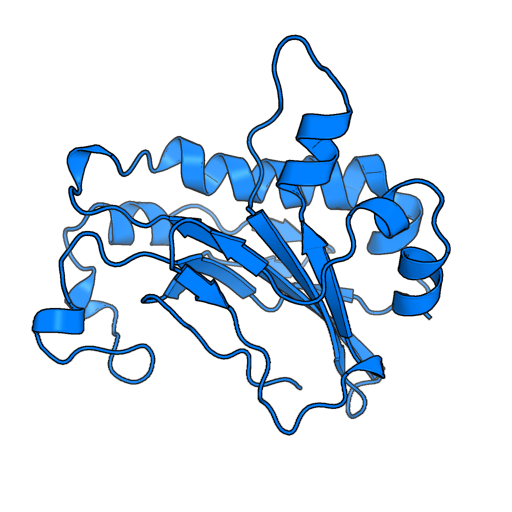7.348 1.00 96.31 120 ASP A CA 1
ATOM 995 C C . ASP A 1 120 ? -1.039 2.052 15.933 1.00 96.31 120 ASP A C 1
ATOM 997 O O . ASP A 1 120 ? -0.945 0.840 15.759 1.00 96.31 120 ASP A O 1
ATOM 1001 N N . ILE A 1 121 ? -1.199 2.908 14.923 1.00 97.69 121 ILE A N 1
ATOM 1002 C CA . ILE A 1 121 ? -1.311 2.513 13.516 1.00 97.69 121 ILE A CA 1
ATOM 1003 C C . ILE A 1 121 ? -0.295 3.310 12.714 1.00 97.69 121 ILE A C 1
ATOM 1005 O O . ILE A 1 121 ? -0.283 4.542 12.762 1.00 97.69 121 ILE A O 1
ATOM 1009 N N . ARG A 1 122 ? 0.530 2.606 11.943 1.00 96.38 122 ARG A N 1
ATOM 1010 C CA . ARG A 1 122 ? 1.640 3.175 11.179 1.00 96.38 122 ARG A CA 1
ATOM 1011 C C . ARG A 1 122 ? 1.584 2.660 9.753 1.00 96.38 122 ARG A C 1
ATOM 1013 O O . ARG A 1 122 ? 1.337 1.481 9.539 1.00 96.38 122 ARG A O 1
ATOM 1020 N N . ILE A 1 123 ? 1.838 3.525 8.777 1.00 97.06 123 ILE A N 1
ATOM 1021 C CA . ILE A 1 123 ? 2.067 3.077 7.401 1.00 97.06 123 ILE A CA 1
ATOM 1022 C C . ILE A 1 123 ? 3.547 2.730 7.281 1.00 97.06 123 ILE A C 1
ATOM 1024 O O . ILE A 1 123 ? 4.392 3.608 7.444 1.00 97.06 123 ILE A O 1
ATOM 1028 N N . SER A 1 124 ? 3.844 1.459 7.019 1.00 95.69 124 SER A N 1
ATOM 1029 C CA . SER A 1 124 ? 5.215 0.985 6.811 1.00 95.69 124 SER A CA 1
ATOM 1030 C C . SER A 1 124 ? 5.609 1.007 5.343 1.00 95.69 124 SER A C 1
ATOM 1032 O O . SER A 1 124 ? 6.753 1.324 5.042 1.00 95.69 124 SER A O 1
ATOM 1034 N N . THR A 1 125 ? 4.673 0.728 4.432 1.00 96.62 125 THR A N 1
ATOM 1035 C CA . THR A 1 125 ? 4.958 0.702 2.992 1.00 96.62 125 THR A CA 1
ATOM 1036 C C . THR A 1 125 ? 3.785 1.249 2.188 1.00 96.62 125 THR A C 1
ATOM 1038 O O . THR A 1 125 ? 2.628 0.897 2.422 1.00 96.62 125 THR A O 1
ATOM 1041 N N . ILE A 1 126 ? 4.108 2.073 1.193 1.00 97.75 126 ILE A N 1
ATOM 1042 C CA . ILE A 1 126 ? 3.255 2.392 0.045 1.00 97.75 126 ILE A CA 1
ATOM 1043 C C . ILE A 1 126 ? 4.072 2.082 -1.210 1.00 97.75 126 ILE A C 1
ATOM 1045 O O . ILE A 1 126 ? 5.085 2.730 -1.463 1.00 97.75 126 ILE A O 1
ATOM 1049 N N . ALA A 1 127 ? 3.697 1.056 -1.969 1.00 97.62 127 ALA A N 1
ATOM 1050 C CA . ALA A 1 127 ? 4.533 0.567 -3.059 1.00 97.62 127 ALA A CA 1
ATOM 1051 C C . ALA A 1 127 ? 3.757 0.337 -4.349 1.00 97.62 127 ALA A C 1
ATOM 1053 O O . ALA A 1 127 ? 2.663 -0.228 -4.358 1.00 97.62 127 ALA A O 1
ATOM 1054 N N . PHE A 1 128 ? 4.381 0.733 -5.453 1.00 97.00 128 PHE A N 1
ATOM 1055 C CA . PHE A 1 128 ? 3.972 0.327 -6.787 1.00 97.00 128 PHE A CA 1
ATOM 1056 C C . PHE A 1 128 ? 4.707 -0.962 -7.178 1.00 97.00 128 PHE A C 1
ATOM 1058 O O . PHE A 1 128 ? 5.938 -1.004 -7.126 1.00 97.00 128 PHE A O 1
ATOM 1065 N N . VAL A 1 129 ? 3.955 -1.996 -7.559 1.00 96.50 129 VAL A N 1
ATOM 1066 C CA . VAL A 1 129 ? 4.472 -3.323 -7.920 1.00 96.50 129 VAL A CA 1
ATOM 1067 C C . VAL A 1 129 ? 4.275 -3.567 -9.410 1.00 96.50 129 VAL A C 1
ATOM 1069 O O . VAL A 1 129 ? 3.144 -3.664 -9.895 1.00 96.50 129 VA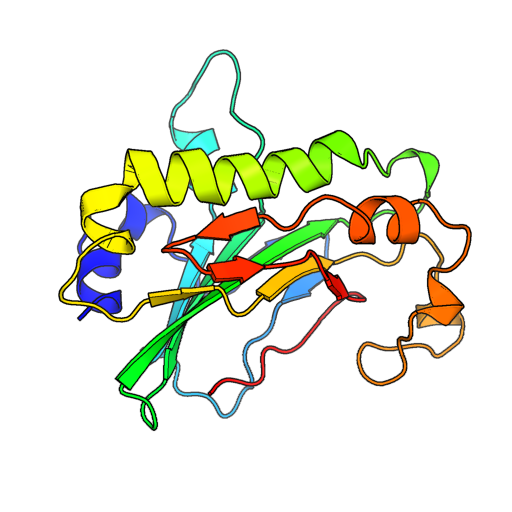L A O 1
ATOM 1072 N N . SER A 1 130 ? 5.376 -3.640 -10.154 1.00 94.88 130 SER A N 1
ATOM 1073 C CA . SER A 1 130 ? 5.357 -3.823 -11.608 1.00 94.88 130 SER A CA 1
ATOM 1074 C C . SER A 1 130 ? 6.747 -4.201 -12.124 1.00 94.88 130 SER A C 1
ATOM 1076 O O . SER A 1 130 ? 7.726 -4.020 -11.409 1.00 94.88 130 SER A O 1
ATOM 1078 N N . ASP A 1 131 ? 6.849 -4.680 -13.367 1.00 93.88 131 ASP A N 1
ATOM 1079 C CA . ASP A 1 131 ? 8.133 -4.824 -14.072 1.00 93.88 131 ASP A CA 1
ATOM 1080 C C . ASP A 1 131 ? 8.072 -4.300 -15.524 1.00 93.88 131 ASP A C 1
ATOM 1082 O O . ASP A 1 131 ? 8.256 -5.047 -16.486 1.00 93.88 131 ASP A O 1
ATOM 1086 N N . PRO A 1 132 ? 7.812 -2.995 -15.724 1.00 92.62 132 PRO A N 1
ATOM 1087 C CA . PRO A 1 132 ? 7.639 -2.415 -17.055 1.00 92.62 132 PRO A CA 1
ATOM 1088 C C . PRO A 1 132 ? 8.952 -2.288 -17.843 1.00 92.62 132 PRO A C 1
ATOM 1090 O O . PRO A 1 132 ? 8.923 -1.896 -19.009 1.00 92.62 132 PRO A O 1
ATOM 1093 N N . TYR A 1 133 ? 10.094 -2.564 -17.205 1.00 91.88 133 TYR A N 1
ATOM 1094 C CA . TYR A 1 133 ? 11.432 -2.532 -17.804 1.00 91.88 133 TYR A CA 1
ATOM 1095 C C . TYR A 1 133 ? 12.060 -3.929 -17.916 1.00 91.88 133 TYR A C 1
ATOM 1097 O O . TYR A 1 133 ? 13.231 -4.031 -18.268 1.00 91.88 133 TYR A O 1
ATOM 1105 N N . GLU A 1 134 ? 11.288 -4.986 -17.643 1.00 92.62 134 GLU A N 1
ATOM 1106 C CA . GLU A 1 134 ? 11.711 -6.388 -17.734 1.00 92.62 134 GLU A CA 1
ATOM 1107 C C . GLU A 1 134 ? 12.994 -6.705 -16.938 1.00 92.62 134 GLU A C 1
ATOM 1109 O O . GLU A 1 134 ? 13.807 -7.544 -17.336 1.00 92.62 134 GLU A O 1
ATOM 1114 N N . LEU A 1 135 ? 13.178 -6.045 -15.791 1.00 93.38 135 LEU A N 1
ATOM 1115 C CA . LEU A 1 135 ? 14.337 -6.213 -14.917 1.00 93.38 135 LEU A CA 1
ATOM 1116 C C . LEU A 1 135 ? 14.451 -7.655 -14.405 1.00 93.38 135 LEU A C 1
ATOM 1118 O O . LEU A 1 135 ? 15.564 -8.158 -14.238 1.00 93.38 135 LEU A O 1
ATOM 1122 N N . ALA A 1 136 ? 13.325 -8.355 -14.232 1.00 92.44 136 ALA A N 1
ATOM 1123 C CA . ALA A 1 136 ? 13.327 -9.765 -13.857 1.00 92.44 136 ALA A CA 1
ATOM 1124 C C . ALA A 1 136 ? 14.034 -10.642 -14.904 1.00 92.44 136 ALA A C 1
ATOM 1126 O O . ALA A 1 136 ? 14.788 -11.548 -14.546 1.00 92.44 136 ALA A O 1
ATOM 1127 N N . LYS A 1 137 ? 13.886 -10.336 -16.204 1.00 92.62 137 LYS A N 1
ATOM 1128 C CA . LYS A 1 137 ? 14.602 -11.052 -17.280 1.00 92.62 137 LYS A CA 1
ATOM 1129 C C . LYS A 1 137 ? 16.108 -10.796 -17.254 1.00 92.62 137 LYS A C 1
ATOM 1131 O O . LYS A 1 137 ? 16.875 -11.598 -17.778 1.00 92.62 137 LYS A O 1
ATOM 1136 N N . MET A 1 138 ? 16.529 -9.696 -16.634 1.00 93.06 138 MET A N 1
ATOM 1137 C CA . MET A 1 138 ? 17.934 -9.347 -16.417 1.00 93.06 138 MET A CA 1
ATOM 1138 C C . MET A 1 138 ? 18.499 -9.952 -15.119 1.00 93.06 138 MET A C 1
ATOM 1140 O O . MET A 1 138 ? 19.640 -9.670 -14.764 1.00 93.06 138 MET A O 1
ATOM 1144 N N . GLY A 1 139 ? 17.721 -10.772 -14.403 1.00 94.62 139 GLY A N 1
ATOM 1145 C CA . GLY A 1 139 ? 18.131 -11.401 -13.144 1.00 94.62 139 GLY A CA 1
ATOM 1146 C C . GLY A 1 139 ? 17.989 -10.504 -11.909 1.00 94.62 139 GLY A C 1
ATOM 1147 O O . GLY A 1 139 ? 18.488 -10.858 -10.840 1.00 94.62 139 GLY A O 1
ATOM 1148 N N . VAL A 1 140 ? 17.319 -9.354 -12.027 1.00 96.56 140 VAL A N 1
ATOM 1149 C CA . VAL A 1 140 ? 17.020 -8.472 -10.890 1.00 96.56 140 VAL A CA 1
ATOM 1150 C C . VAL A 1 140 ? 15.772 -8.980 -10.167 1.00 96.56 140 VAL A C 1
ATOM 1152 O O . VAL A 1 140 ? 14.811 -9.418 -10.790 1.00 96.56 140 VAL A O 1
ATOM 1155 N N . ASN A 1 141 ? 15.763 -8.908 -8.841 1.00 95.31 141 ASN A N 1
ATOM 1156 C CA . ASN A 1 141 ? 14.621 -9.264 -8.004 1.00 95.31 141 ASN A CA 1
ATOM 1157 C C . ASN A 1 141 ? 14.477 -8.245 -6.860 1.00 95.31 141 ASN A C 1
ATOM 1159 O O . ASN A 1 141 ? 15.261 -7.305 -6.751 1.00 95.31 141 ASN A O 1
ATOM 1163 N N . ASN A 1 142 ? 13.486 -8.421 -5.985 1.00 94.38 142 ASN A N 1
ATOM 1164 C CA . ASN A 1 142 ? 13.233 -7.481 -4.889 1.00 94.38 142 ASN A CA 1
ATOM 1165 C C . ASN A 1 142 ? 14.398 -7.322 -3.886 1.00 94.38 142 ASN A C 1
ATOM 1167 O O . ASN A 1 142 ? 14.439 -6.309 -3.194 1.00 94.38 142 ASN A O 1
ATOM 1171 N N . THR A 1 143 ? 15.344 -8.267 -3.800 1.00 93.31 143 THR A N 1
ATOM 1172 C CA . THR A 1 143 ? 16.530 -8.149 -2.928 1.00 93.31 143 THR A CA 1
ATOM 1173 C C . THR A 1 143 ? 17.725 -7.498 -3.625 1.00 93.31 143 THR A C 1
ATOM 1175 O O . THR A 1 143 ? 18.583 -6.930 -2.953 1.00 93.31 143 THR A O 1
ATOM 1178 N N . THR A 1 144 ? 17.782 -7.545 -4.959 1.00 95.75 144 THR A N 1
ATOM 1179 C CA . THR A 1 144 ? 18.859 -6.946 -5.768 1.00 95.75 144 THR A CA 1
ATOM 1180 C C . THR A 1 144 ? 18.460 -5.641 -6.456 1.00 95.75 144 THR A C 1
ATOM 1182 O O . THR A 1 144 ? 19.313 -4.965 -7.033 1.00 95.75 144 THR A O 1
ATOM 1185 N N . LEU A 1 145 ? 17.183 -5.258 -6.390 1.00 95.00 145 LEU A N 1
ATOM 1186 C CA . LEU A 1 145 ? 16.673 -3.997 -6.910 1.00 95.00 145 LEU A CA 1
ATOM 1187 C C . LEU A 1 145 ? 17.298 -2.814 -6.160 1.00 95.00 145 LEU A C 1
ATOM 1189 O O . LEU A 1 145 ? 17.300 -2.743 -4.934 1.00 95.00 145 LEU A O 1
ATOM 1193 N N . THR A 1 146 ? 17.798 -1.845 -6.918 1.00 93.62 146 THR A N 1
ATOM 1194 C CA . THR A 1 146 ? 18.432 -0.627 -6.392 1.00 93.62 146 THR A CA 1
ATOM 1195 C C . THR A 1 146 ? 18.043 0.589 -7.228 1.00 93.62 146 THR A C 1
ATOM 1197 O O . THR A 1 146 ? 17.597 0.454 -8.369 1.00 93.62 146 THR A O 1
ATOM 1200 N N . ASN A 1 147 ? 18.312 1.790 -6.710 1.00 89.19 147 ASN A N 1
ATOM 1201 C CA . ASN A 1 147 ? 18.020 3.056 -7.393 1.00 89.19 147 ASN A CA 1
ATOM 1202 C C . ASN A 1 147 ? 18.697 3.196 -8.768 1.00 89.19 147 ASN A C 1
ATOM 1204 O O . ASN A 1 147 ? 18.211 3.941 -9.617 1.00 89.19 147 ASN A O 1
ATOM 1208 N N . THR A 1 148 ? 19.807 2.491 -9.027 1.00 92.69 148 THR A N 1
ATOM 1209 C CA . THR A 1 148 ? 20.464 2.539 -10.345 1.00 92.69 148 THR A CA 1
ATOM 1210 C C . THR A 1 148 ? 19.603 1.917 -11.438 1.00 92.69 148 THR A C 1
ATOM 1212 O O . THR A 1 148 ? 19.697 2.346 -12.582 1.00 92.69 148 THR A O 1
ATOM 1215 N N . HIS A 1 149 ? 18.736 0.961 -11.091 1.00 94.50 149 HIS A N 1
ATOM 1216 C CA . HIS A 1 149 ? 17.829 0.306 -12.034 1.00 94.50 149 HIS A CA 1
ATOM 1217 C C . HIS A 1 149 ? 16.670 1.211 -12.464 1.00 94.50 149 HIS A C 1
ATOM 1219 O O . HIS A 1 149 ? 16.127 1.046 -13.552 1.00 94.50 149 HIS A O 1
ATOM 1225 N N . THR A 1 150 ? 16.285 2.175 -11.625 1.00 92.94 150 THR A N 1
ATOM 1226 C CA . THR A 1 150 ? 15.179 3.100 -11.910 1.00 92.94 150 THR A CA 1
ATOM 1227 C C . THR A 1 150 ? 15.656 4.451 -12.437 1.00 92.94 150 THR A C 1
ATOM 1229 O O . THR A 1 150 ? 14.830 5.252 -12.868 1.00 92.94 150 THR A O 1
ATOM 1232 N N . LYS A 1 151 ? 16.961 4.733 -12.418 1.00 95.25 151 LYS A N 1
ATOM 1233 C CA . LYS A 1 151 ? 17.522 6.031 -12.811 1.00 95.25 151 LYS A CA 1
ATOM 1234 C C . LYS A 1 151 ? 17.192 6.380 -14.268 1.00 95.25 151 LYS A C 1
ATOM 1236 O O . LYS A 1 151 ? 17.393 5.575 -15.171 1.00 95.25 151 LYS A O 1
ATOM 1241 N N . GLY A 1 152 ? 16.708 7.596 -14.500 1.00 92.75 152 GLY A N 1
ATOM 1242 C CA . GLY A 1 152 ? 16.291 8.104 -15.807 1.00 92.75 152 GLY A CA 1
ATOM 1243 C C . GLY A 1 152 ? 14.957 7.544 -16.314 1.00 92.75 152 GLY A C 1
ATOM 1244 O O . GLY A 1 152 ? 14.618 7.751 -17.478 1.00 92.75 152 GLY A O 1
ATOM 1245 N N . THR A 1 153 ? 14.202 6.820 -15.481 1.00 93.56 153 THR A N 1
ATOM 1246 C CA . THR A 1 153 ? 12.940 6.174 -15.875 1.00 93.56 153 THR A CA 1
ATOM 1247 C C . THR A 1 153 ? 11.704 6.908 -15.343 1.00 93.56 153 THR A C 1
ATOM 1249 O O . THR A 1 153 ? 11.779 7.760 -14.454 1.00 93.56 153 THR A O 1
ATOM 1252 N N . LEU A 1 154 ? 10.519 6.526 -15.837 1.00 94.50 154 LEU A N 1
ATOM 1253 C CA . LEU A 1 154 ? 9.248 7.002 -15.277 1.00 94.50 154 LEU A CA 1
ATOM 1254 C C . LEU A 1 154 ? 9.056 6.552 -13.818 1.00 94.50 154 LEU A C 1
ATOM 1256 O O . LEU A 1 154 ? 8.378 7.237 -13.055 1.00 94.50 154 LEU A O 1
ATOM 1260 N N . ILE A 1 155 ? 9.685 5.444 -13.411 1.00 95.12 155 ILE A N 1
ATOM 1261 C CA . ILE A 1 155 ? 9.660 4.976 -12.023 1.00 95.12 155 ILE A CA 1
ATOM 1262 C C . ILE A 1 155 ? 10.432 5.936 -11.120 1.00 95.12 155 ILE A C 1
ATOM 1264 O O . ILE A 1 155 ? 9.917 6.299 -10.073 1.00 95.12 155 ILE A O 1
ATOM 1268 N N . GLU A 1 156 ? 11.601 6.442 -11.526 1.00 96.06 156 GLU A N 1
ATOM 1269 C CA . GLU A 1 156 ? 12.295 7.476 -10.739 1.00 96.06 156 GLU A CA 1
ATOM 1270 C C . GLU A 1 156 ? 11.420 8.724 -10.563 1.00 96.06 156 GLU A C 1
ATOM 1272 O O . GLU A 1 156 ? 11.306 9.242 -9.457 1.00 96.06 156 GLU A O 1
ATOM 1277 N N . THR A 1 157 ? 10.706 9.149 -11.611 1.00 95.62 157 THR A N 1
ATOM 1278 C CA . THR A 1 157 ? 9.762 10.280 -11.509 1.00 95.62 157 THR A CA 1
ATOM 1279 C C . THR A 1 157 ? 8.651 10.019 -10.485 1.00 95.62 157 THR A C 1
ATOM 1281 O O . THR A 1 157 ? 8.243 10.930 -9.763 1.00 95.62 157 THR A O 1
ATOM 1284 N N . LEU A 1 158 ? 8.159 8.780 -10.405 1.00 95.69 158 LEU A N 1
ATOM 1285 C CA . LEU A 1 158 ? 7.177 8.358 -9.408 1.00 95.69 158 LEU A CA 1
ATOM 1286 C C . LEU A 1 158 ? 7.759 8.374 -7.987 1.00 95.69 158 LEU A C 1
ATOM 1288 O O . LEU A 1 158 ? 7.112 8.880 -7.074 1.00 95.69 158 LEU A O 1
ATOM 1292 N N . LEU A 1 159 ? 8.978 7.860 -7.806 1.00 96.19 159 LEU A N 1
ATOM 1293 C CA . LEU A 1 159 ? 9.660 7.792 -6.508 1.00 96.19 159 LEU A CA 1
ATOM 1294 C C . LEU A 1 159 ? 10.069 9.174 -5.974 1.00 96.19 159 LEU A C 1
ATOM 1296 O O . LEU A 1 159 ? 10.155 9.367 -4.765 1.00 96.19 159 LEU A O 1
ATOM 1300 N N . LEU A 1 160 ? 10.269 10.153 -6.861 1.00 96.38 160 LEU A N 1
ATOM 1301 C CA . LEU A 1 160 ? 10.547 11.550 -6.508 1.00 96.38 160 LEU A CA 1
ATOM 1302 C C . LEU A 1 160 ? 9.292 12.353 -6.124 1.00 96.38 160 LEU A C 1
ATOM 1304 O O . LEU A 1 160 ? 9.395 13.537 -5.788 1.00 96.38 160 LEU A O 1
ATOM 1308 N N . LYS A 1 161 ? 8.095 11.753 -6.176 1.00 97.38 161 LYS A N 1
ATOM 1309 C CA . LYS A 1 161 ? 6.872 12.423 -5.721 1.00 97.38 161 LYS A CA 1
ATOM 1310 C C . LYS A 1 161 ? 6.959 12.765 -4.237 1.00 97.38 161 LYS A C 1
ATOM 1312 O O . LYS A 1 161 ? 7.619 12.095 -3.448 1.00 97.38 161 LYS A O 1
ATOM 1317 N N . LYS A 1 162 ? 6.257 13.837 -3.858 1.00 96.69 162 LYS A N 1
ATOM 1318 C CA . LYS A 1 162 ? 6.215 14.300 -2.470 1.00 96.69 162 LYS A CA 1
ATOM 1319 C C . LYS A 1 162 ? 5.751 13.151 -1.556 1.00 96.69 162 LYS A C 1
ATOM 1321 O O . LYS A 1 162 ? 4.759 12.503 -1.883 1.00 96.69 162 LYS A O 1
ATOM 1326 N N . PRO A 1 163 ? 6.400 12.939 -0.401 1.00 97.62 163 PRO A N 1
ATOM 1327 C CA . PRO A 1 163 ? 5.925 11.977 0.582 1.00 97.62 163 PRO A CA 1
ATOM 1328 C C . PRO A 1 163 ? 4.489 12.270 1.025 1.00 97.62 163 PRO A C 1
ATOM 1330 O O . PRO A 1 163 ? 4.101 13.430 1.219 1.00 97.62 163 PRO A O 1
ATOM 1333 N N . LEU A 1 164 ? 3.711 11.212 1.226 1.00 97.75 164 LEU A N 1
ATOM 1334 C CA . LEU A 1 164 ? 2.352 11.294 1.748 1.00 97.75 164 LEU A CA 1
ATOM 1335 C C . LEU A 1 164 ? 2.388 11.342 3.275 1.00 97.75 164 LEU A C 1
ATOM 1337 O O . LEU A 1 164 ? 3.271 10.757 3.891 1.00 97.75 164 LEU A O 1
ATOM 1341 N N . ASN A 1 165 ? 1.443 12.045 3.899 1.00 97.50 165 ASN A N 1
ATOM 1342 C CA . ASN A 1 165 ? 1.397 12.177 5.355 1.00 97.50 165 ASN A CA 1
ATOM 1343 C C . ASN A 1 165 ? 0.252 11.357 5.949 1.00 97.50 165 ASN A C 1
ATOM 1345 O O . ASN A 1 165 ? -0.896 11.533 5.542 1.00 97.50 165 ASN A O 1
ATOM 1349 N N . PHE A 1 166 ? 0.535 10.542 6.960 1.00 97.88 166 PHE A N 1
ATOM 1350 C CA . PHE A 1 166 ? -0.476 9.867 7.769 1.00 97.88 166 PHE A CA 1
ATOM 1351 C C . PHE A 1 166 ? -0.084 9.928 9.244 1.00 97.88 166 PHE A C 1
ATOM 1353 O O . PHE A 1 166 ? 1.041 9.592 9.605 1.00 97.88 166 PHE A O 1
ATOM 1360 N N . ARG A 1 167 ? -1.008 10.392 10.098 1.00 95.94 167 ARG A N 1
ATOM 1361 C CA . ARG A 1 167 ? -0.792 10.572 11.549 1.00 95.94 167 ARG A CA 1
ATOM 1362 C C . ARG A 1 167 ? 0.504 11.335 11.890 1.00 95.94 167 ARG A C 1
ATOM 1364 O O . ARG A 1 167 ? 1.161 11.036 12.878 1.00 95.94 167 ARG A O 1
ATOM 1371 N N . GLY A 1 168 ? 0.868 12.330 11.075 1.00 94.94 168 GLY A N 1
ATOM 1372 C CA . GLY A 1 168 ? 2.072 13.146 11.276 1.00 94.94 168 GLY A CA 1
ATOM 1373 C C . GLY A 1 168 ? 3.362 12.538 10.711 1.00 94.94 168 GLY A C 1
ATOM 1374 O O . GLY A 1 168 ? 4.340 13.264 10.554 1.00 94.94 168 GLY A O 1
ATOM 1375 N N . THR A 1 169 ? 3.359 11.266 10.315 1.00 95.94 169 THR A N 1
ATOM 1376 C CA . THR A 1 169 ? 4.494 10.604 9.664 1.00 95.94 169 THR A CA 1
ATOM 1377 C C . THR A 1 169 ? 4.430 10.797 8.153 1.00 95.94 169 THR A C 1
ATOM 1379 O O . THR A 1 169 ? 3.364 10.674 7.552 1.00 95.94 169 THR A O 1
ATOM 1382 N N . TYR A 1 170 ? 5.573 11.098 7.537 1.00 97.06 170 TYR A N 1
ATOM 1383 C CA . TYR A 1 170 ? 5.718 11.176 6.085 1.00 97.06 170 TYR A CA 1
ATOM 1384 C C . TYR A 1 170 ? 6.258 9.856 5.534 1.00 97.06 170 TYR A C 1
ATOM 1386 O O . TYR A 1 170 ? 7.244 9.338 6.053 1.00 97.06 170 TYR A O 1
ATOM 1394 N N . ILE A 1 171 ? 5.624 9.337 4.485 1.00 97.38 171 ILE A N 1
ATOM 1395 C CA . ILE A 1 171 ? 5.966 8.069 3.843 1.00 97.38 171 ILE A CA 1
ATOM 1396 C C . ILE A 1 171 ? 6.211 8.326 2.356 1.00 97.38 171 ILE A C 1
ATOM 1398 O O . ILE A 1 171 ? 5.362 8.895 1.664 1.00 97.38 171 ILE A O 1
ATOM 1402 N N . SER A 1 172 ? 7.390 7.935 1.881 1.00 97.19 172 SER A N 1
ATOM 1403 C CA . SER A 1 172 ? 7.757 7.993 0.464 1.00 97.19 172 SER A CA 1
ATOM 1404 C C . SER A 1 172 ? 7.243 6.762 -0.271 1.00 97.19 172 SER A C 1
ATOM 1406 O O . SER A 1 172 ? 7.124 5.691 0.321 1.00 97.19 172 SER A O 1
ATOM 1408 N N . LEU A 1 173 ? 6.958 6.912 -1.564 1.00 97.31 173 LEU A N 1
ATOM 1409 C CA . LEU A 1 173 ? 6.598 5.771 -2.393 1.00 97.31 173 LEU A CA 1
ATOM 1410 C C . LEU A 1 173 ? 7.808 4.862 -2.622 1.00 97.31 173 LEU A C 1
ATOM 1412 O O . LEU A 1 173 ? 8.913 5.344 -2.859 1.00 97.31 173 LEU A O 1
ATOM 1416 N N . GLU A 1 174 ? 7.571 3.558 -2.611 1.00 97.12 174 GLU A N 1
ATOM 1417 C CA . GLU A 1 174 ? 8.529 2.534 -3.008 1.00 97.12 174 GLU A CA 1
ATOM 1418 C C . GLU A 1 174 ? 8.166 1.932 -4.372 1.00 97.12 174 GLU A C 1
ATOM 1420 O O . GLU A 1 174 ? 7.011 1.947 -4.811 1.00 97.12 174 GLU A O 1
ATOM 1425 N N . TYR A 1 175 ? 9.166 1.349 -5.028 1.00 96.75 175 TYR A N 1
ATOM 1426 C CA . TYR A 1 175 ? 8.990 0.506 -6.203 1.00 96.75 175 TYR A CA 1
ATOM 1427 C C . TYR A 1 175 ? 9.437 -0.907 -5.858 1.00 96.75 175 TYR A C 1
ATOM 1429 O O . TYR A 1 175 ? 10.501 -1.095 -5.264 1.00 96.75 175 TYR A O 1
ATOM 1437 N N . LYS A 1 176 ? 8.617 -1.888 -6.223 1.00 96.50 176 LYS A N 1
ATOM 1438 C CA . LYS A 1 176 ? 8.922 -3.305 -6.059 1.00 96.50 176 LYS A CA 1
ATOM 1439 C C . LYS A 1 176 ? 8.684 -4.033 -7.373 1.00 96.50 176 LYS A C 1
ATOM 1441 O O . LYS A 1 176 ? 7.793 -3.677 -8.143 1.00 96.50 176 LYS A O 1
ATOM 1446 N N . LEU A 1 177 ? 9.486 -5.062 -7.607 1.00 95.56 177 LEU A N 1
ATOM 1447 C CA . LEU A 1 177 ? 9.227 -6.021 -8.673 1.00 95.56 177 LEU A CA 1
ATOM 1448 C C . LEU A 1 177 ? 8.077 -6.955 -8.262 1.00 95.56 177 LEU A C 1
ATOM 1450 O O . LEU A 1 177 ? 7.793 -7.043 -7.061 1.00 95.56 177 LEU A O 1
ATOM 1454 N N . PRO A 1 178 ? 7.419 -7.628 -9.226 1.00 95.44 178 PRO A N 1
ATOM 1455 C CA . PRO A 1 178 ? 6.346 -8.580 -8.963 1.00 95.44 178 PRO A CA 1
ATOM 1456 C C . PRO A 1 178 ? 6.673 -9.580 -7.857 1.00 95.44 178 PRO A C 1
ATOM 1458 O O . PRO A 1 178 ? 7.836 -9.904 -7.607 1.00 95.44 178 PRO A O 1
ATOM 1461 N N . ASP A 1 179 ? 5.615 -10.031 -7.192 1.00 94.12 179 ASP A N 1
ATOM 1462 C CA . ASP A 1 179 ? 5.652 -11.025 -6.121 1.00 94.12 179 ASP A CA 1
ATOM 1463 C C . ASP A 1 179 ? 6.536 -10.638 -4.920 1.00 94.12 179 ASP A C 1
ATOM 1465 O O . ASP A 1 179 ? 7.351 -11.439 -4.448 1.00 94.12 179 ASP A O 1
ATOM 1469 N N . PRO A 1 180 ? 6.421 -9.399 -4.388 1.00 95.06 180 PRO A N 1
ATOM 1470 C CA . PRO A 1 180 ? 7.125 -9.050 -3.170 1.00 95.06 180 PRO A CA 1
ATOM 1471 C C . PRO A 1 180 ? 6.534 -9.812 -1.979 1.00 95.06 180 PRO A C 1
ATOM 1473 O O . PRO A 1 180 ? 5.320 -9.997 -1.859 1.00 95.06 180 PRO A O 1
ATOM 1476 N N . VAL A 1 181 ? 7.414 -10.186 -1.053 1.00 95.44 181 VAL A N 1
ATOM 1477 C CA . VAL A 1 181 ? 7.042 -10.792 0.227 1.00 95.44 181 VAL A CA 1
ATOM 1478 C C . VAL A 1 181 ? 7.108 -9.725 1.313 1.00 95.44 181 VAL A C 1
ATOM 1480 O O . VAL A 1 181 ? 8.122 -9.044 1.476 1.00 95.44 181 VAL A O 1
ATOM 1483 N N . ILE A 1 182 ? 6.024 -9.574 2.065 1.00 94.75 182 ILE A N 1
ATOM 1484 C CA . ILE A 1 182 ? 5.989 -8.780 3.286 1.00 94.75 182 ILE A CA 1
ATOM 1485 C C . ILE A 1 182 ? 6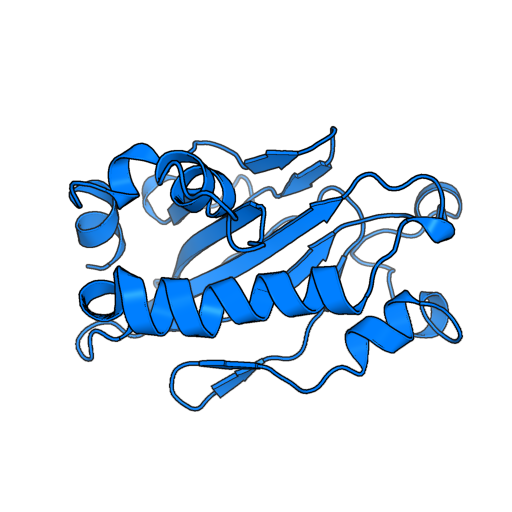.643 -9.617 4.380 1.00 94.75 182 ILE A C 1
ATOM 1487 O O . ILE A 1 182 ? 6.105 -10.658 4.753 1.00 94.75 182 ILE A O 1
ATOM 1491 N N . SER A 1 183 ? 7.779 -9.148 4.894 1.00 88.19 183 SER A N 1
ATOM 1492 C CA . SER A 1 183 ? 8.424 -9.676 6.099 1.00 88.19 183 SER A CA 1
ATOM 1493 C C . SER A 1 183 ? 7.936 -8.876 7.308 1.00 88.19 183 SER A C 1
ATOM 1495 O O . SER A 1 183 ? 8.371 -7.735 7.486 1.00 88.19 183 SER A O 1
ATOM 1497 N N . PRO A 1 184 ? 7.003 -9.413 8.109 1.00 77.69 184 PRO A N 1
ATOM 1498 C CA . PRO A 1 184 ? 6.378 -8.655 9.179 1.00 77.69 184 PRO A CA 1
ATOM 1499 C C . PRO A 1 184 ? 7.349 -8.317 10.310 1.00 77.69 184 PRO A C 1
ATOM 1501 O O . PRO A 1 184 ? 8.338 -9.007 10.562 1.00 77.69 184 PRO A O 1
ATOM 1504 N N . CYS A 1 185 ? 7.006 -7.233 10.991 1.00 78.75 185 CYS A N 1
ATOM 1505 C CA . CYS A 1 185 ? 7.360 -6.951 12.376 1.00 78.75 185 CYS A CA 1
ATOM 1506 C C . CYS A 1 185 ? 6.835 -8.052 13.335 1.00 78.75 185 CYS A C 1
ATOM 1508 O O . CYS A 1 185 ? 7.403 -8.136 14.444 1.00 78.75 185 CYS A O 1
#